Protein AF-I3I9S4-F1 (afdb_monomer)

Secondary structure (DSSP, 8-state):
---TTHHHHGGGEEEEEEETTS-EEEEEEPPHHHHHHHHHHHHHHTTSHHHHHHHHHHHHHHHHHHHHHHHHTT---TTTHHHHHHHHHHHHTTSHHHHHHHHHTTTSEEEEEEEEEE-TTSPEEEEEEEEEESSPPPHHHHHHHHHHHHHHHHHH-GGGS-HHHHTSPPTT-----

Sequence (177 aa):
MLHPGTDKILSNTYLYGATWDGVVLLQGRLTTGLVFNIARKEKDGRKDREKYLAKAKYRAVGGFELAMQIVKAQGDLKSSAPLIFSAWADYVAHTKKYYQLNEYRHTEGVHIVFVGWYGPDGAIHLETEMALHDRALTSDQVGHVCHCTMSTISCTNPAILPQAWISLPSPGGSTTL

pLDDT: mean 82.75, std 15.26, range [34.69, 96.62]

Radius of gyration: 17.14 Å; Cα contacts (8 Å, |Δi|>4): 248; chains: 1; bounding box: 35×34×70 Å

Foldseek 3Di:
DDDPPQLPQQQLEKEFEAELQLRTLDIDGDHSVLSVVLQVLLVVCVVVLVVQLVVLVVQLQVLSVVSVVCVVVVHDCVVVRVVNVSSVSSNCSSDPVVVVCVVCSHPFRKYKYWYWDQFPVRGIDTDIDIDTHRDDDDSVRSSVVSNVVLVVCCVVPVRRDDPVVVPPPPPDPDPDD

Mean predicted aligned error: 7.44 Å

Solvent-accessible surface area (backbone atoms only — not comparable to full-atom values): 9813 Å² total; per-residue (Å²): 136,81,70,92,58,66,66,67,38,52,50,51,28,34,43,35,37,25,35,53,88,22,53,72,76,44,76,48,67,44,46,55,69,54,49,52,48,23,57,50,49,27,65,74,29,64,91,49,34,67,67,50,28,54,58,22,43,56,44,27,47,53,33,49,52,51,49,53,52,34,54,74,68,73,46,81,56,76,85,52,44,65,61,32,51,50,26,41,42,52,24,40,29,52,41,74,62,41,60,52,50,69,70,44,35,87,79,51,19,38,36,39,38,34,34,32,46,50,21,76,87,68,47,76,46,74,48,79,46,79,48,80,38,86,60,86,77,50,62,67,57,47,24,49,52,20,44,56,51,52,54,52,36,54,77,76,51,52,83,58,46,33,66,71,65,75,66,48,80,66,97,75,75,77,80,85,125

Structure (mmCIF, N/CA/C/O backbone):
data_AF-I3I9S4-F1
#
_entry.id   AF-I3I9S4-F1
#
loop_
_atom_site.group_PDB
_atom_site.id
_atom_site.type_symbol
_atom_site.label_atom_id
_atom_site.label_alt_id
_atom_site.label_comp_id
_atom_site.label_asym_id
_atom_site.label_entity_id
_atom_site.label_seq_id
_atom_site.pdbx_PDB_ins_code
_atom_site.Cartn_x
_atom_site.Cartn_y
_atom_site.Cartn_z
_atom_site.occupancy
_atom_site.B_iso_or_equiv
_atom_site.auth_seq_id
_atom_site.auth_comp_id
_atom_site.auth_asym_id
_atom_site.auth_atom_id
_atom_site.pdbx_PDB_model_num
ATOM 1 N N . MET A 1 1 ? 9.774 -0.682 -28.568 1.00 34.69 1 MET A N 1
ATOM 2 C CA . MET A 1 1 ? 9.160 -1.965 -28.167 1.00 34.69 1 MET A CA 1
ATOM 3 C C . MET A 1 1 ? 9.852 -2.415 -26.890 1.00 34.69 1 MET A C 1
ATOM 5 O O . MET A 1 1 ? 11.074 -2.386 -26.866 1.00 34.69 1 MET A O 1
ATOM 9 N N . LEU A 1 2 ? 9.116 -2.689 -25.809 1.00 41.94 2 LEU A N 1
ATOM 10 C CA . LEU A 1 2 ? 9.696 -3.240 -24.575 1.00 41.94 2 LEU A CA 1
ATOM 11 C C . LEU A 1 2 ? 9.870 -4.757 -24.724 1.00 41.94 2 LEU A C 1
ATOM 13 O O . LEU A 1 2 ? 9.132 -5.384 -25.481 1.00 41.94 2 LEU A O 1
ATOM 17 N N . HIS A 1 3 ? 10.864 -5.323 -24.035 1.00 41.56 3 HIS A N 1
ATOM 18 C CA . HIS A 1 3 ? 11.189 -6.744 -24.125 1.00 41.56 3 HIS A CA 1
ATOM 19 C C . HIS A 1 3 ? 9.981 -7.621 -23.727 1.00 41.56 3 HIS A C 1
ATOM 21 O O . HIS A 1 3 ? 9.380 -7.358 -22.681 1.00 41.56 3 HIS A O 1
ATOM 27 N N . PRO A 1 4 ? 9.681 -8.706 -24.473 1.00 41.62 4 PRO A N 1
ATOM 28 C CA . PRO A 1 4 ? 8.570 -9.639 -24.212 1.00 41.62 4 PRO A CA 1
ATOM 29 C C . PRO A 1 4 ? 8.595 -10.363 -22.849 1.00 41.62 4 PRO A C 1
ATOM 31 O O . PRO A 1 4 ? 7.751 -11.213 -22.584 1.00 41.62 4 PRO A O 1
ATOM 34 N N . GLY A 1 5 ? 9.579 -10.079 -21.991 1.00 47.94 5 GLY A N 1
ATOM 35 C CA . GLY A 1 5 ? 9.719 -10.690 -20.672 1.00 47.94 5 GLY A CA 1
ATOM 36 C C . GLY A 1 5 ? 8.991 -9.938 -19.560 1.00 47.94 5 GLY A C 1
ATOM 37 O O . GLY A 1 5 ? 8.509 -10.572 -18.632 1.00 47.94 5 GLY A O 1
ATOM 38 N N . THR A 1 6 ? 8.876 -8.610 -19.641 1.00 49.16 6 THR A N 1
ATOM 39 C CA . THR A 1 6 ? 8.440 -7.750 -18.516 1.00 49.16 6 THR A CA 1
ATOM 40 C C . THR A 1 6 ? 7.053 -8.119 -17.962 1.00 49.16 6 THR A C 1
ATOM 42 O O . THR A 1 6 ? 6.843 -8.069 -16.751 1.00 49.16 6 THR A O 1
ATOM 45 N N . ASP A 1 7 ? 6.152 -8.590 -18.829 1.00 46.28 7 ASP A N 1
ATOM 46 C CA . ASP A 1 7 ? 4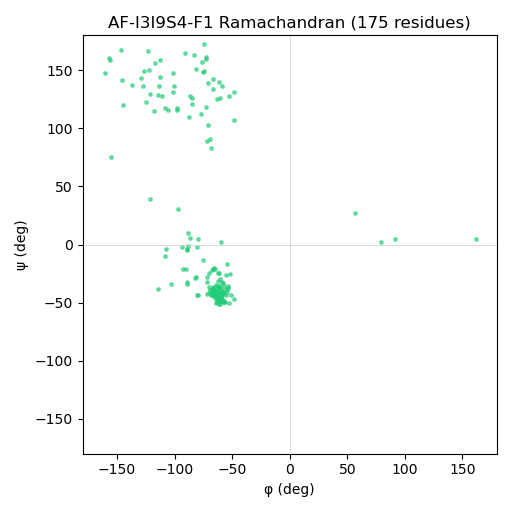.757 -8.927 -18.507 1.00 46.28 7 ASP A CA 1
ATOM 47 C C . ASP A 1 7 ? 4.595 -10.180 -17.628 1.00 46.28 7 ASP A C 1
ATOM 49 O O . ASP A 1 7 ? 3.596 -10.316 -16.920 1.00 46.28 7 ASP A O 1
ATOM 53 N N . LYS A 1 8 ? 5.570 -11.100 -17.641 1.00 47.19 8 LYS A N 1
ATOM 54 C CA . LYS A 1 8 ? 5.532 -12.322 -16.816 1.00 47.19 8 LYS A CA 1
ATOM 55 C C . LYS A 1 8 ? 6.175 -12.139 -15.443 1.00 47.19 8 LYS A C 1
ATOM 57 O O . LYS A 1 8 ? 5.873 -12.901 -14.528 1.00 47.19 8 LYS A O 1
ATOM 62 N N . ILE A 1 9 ? 7.044 -11.145 -15.285 1.00 52.12 9 ILE A N 1
ATOM 63 C CA . ILE A 1 9 ? 8.036 -11.143 -14.207 1.00 52.12 9 ILE A CA 1
ATOM 64 C C . ILE A 1 9 ? 7.503 -10.478 -12.919 1.00 52.12 9 ILE A C 1
ATOM 66 O O . ILE A 1 9 ? 7.754 -10.970 -11.830 1.00 52.12 9 ILE A O 1
ATOM 70 N N . LEU A 1 10 ? 6.660 -9.444 -13.010 1.00 60.41 10 LEU A N 1
ATOM 71 C CA . LEU A 1 10 ? 5.980 -8.866 -11.829 1.00 60.41 10 LEU A CA 1
ATOM 72 C C . LEU A 1 10 ? 4.642 -9.554 -11.513 1.00 60.41 10 LEU A C 1
ATOM 74 O O . LEU A 1 10 ? 3.863 -9.092 -10.681 1.00 60.41 10 LEU A O 1
ATOM 78 N N . SER A 1 11 ? 4.360 -10.678 -12.179 1.00 59.75 11 SER A N 1
ATOM 79 C CA . SER A 1 11 ? 3.139 -11.434 -11.934 1.00 59.75 11 SER A CA 1
ATOM 80 C C . SER A 1 11 ? 3.105 -12.011 -10.523 1.00 59.75 11 SER A C 1
ATOM 82 O O . SER A 1 11 ? 2.016 -12.296 -10.058 1.00 59.75 11 SER A O 1
ATOM 84 N N . ASN A 1 12 ? 4.229 -12.173 -9.815 1.00 76.88 12 ASN A N 1
ATOM 85 C CA . ASN A 1 12 ? 4.262 -12.662 -8.429 1.00 76.88 12 ASN A CA 1
ATOM 86 C C . ASN A 1 12 ? 4.347 -11.532 -7.388 1.00 76.88 12 ASN A C 1
ATOM 88 O O . ASN A 1 12 ? 4.945 -11.697 -6.327 1.00 76.88 12 ASN A O 1
ATOM 92 N N . THR A 1 13 ? 3.779 -10.367 -7.708 1.00 84.88 13 THR A N 1
ATOM 93 C CA . THR A 1 13 ? 3.701 -9.238 -6.782 1.00 84.88 13 THR A CA 1
ATOM 94 C C . THR A 1 13 ? 2.311 -9.130 -6.163 1.00 84.88 13 THR A C 1
ATOM 96 O O . THR A 1 13 ? 1.295 -9.134 -6.864 1.00 84.88 13 THR A O 1
ATOM 99 N N . TYR A 1 14 ? 2.272 -8.993 -4.845 1.00 90.31 14 TYR A N 1
ATOM 100 C CA . TYR A 1 14 ? 1.066 -8.844 -4.043 1.00 90.31 14 TYR A CA 1
ATOM 101 C C . TYR A 1 14 ? 1.015 -7.446 -3.432 1.00 90.31 14 TYR A C 1
ATOM 103 O O . TYR A 1 14 ? 2.043 -6.888 -3.051 1.00 90.31 14 TYR A O 1
ATOM 111 N N . LEU A 1 15 ? -0.190 -6.895 -3.333 1.00 92.62 15 LEU A N 1
ATOM 112 C CA . LEU A 1 15 ? -0.485 -5.660 -2.626 1.00 92.62 15 LEU A CA 1
ATOM 113 C C . LEU A 1 15 ? -1.362 -5.966 -1.416 1.00 92.62 15 LEU A C 1
ATOM 115 O O . LEU A 1 15 ? -2.353 -6.691 -1.532 1.00 92.62 15 LEU A O 1
ATOM 119 N N . TYR A 1 16 ? -1.027 -5.344 -0.295 1.00 95.12 16 TYR A N 1
ATOM 120 C CA . TYR A 1 16 ? -1.799 -5.383 0.938 1.00 95.12 16 TYR A CA 1
ATOM 121 C C . TYR A 1 16 ? -2.053 -3.954 1.393 1.00 95.12 16 TYR A C 1
ATOM 123 O O . TYR A 1 16 ? -1.134 -3.142 1.374 1.00 95.12 16 TYR A O 1
ATOM 131 N N . GLY A 1 17 ? -3.275 -3.658 1.816 1.00 95.94 17 GLY A N 1
ATOM 132 C CA . GLY A 1 17 ? -3.573 -2.506 2.655 1.00 95.94 17 GLY A CA 1
ATOM 133 C C . GLY A 1 17 ? -3.899 -3.004 4.044 1.00 95.94 17 GLY A C 1
ATOM 134 O O . GLY A 1 17 ? -4.871 -3.742 4.203 1.00 95.94 17 GLY A O 1
ATOM 135 N N . ALA A 1 18 ? -3.090 -2.622 5.021 1.00 96.62 18 ALA A N 1
ATOM 136 C CA . ALA A 1 18 ? -3.254 -3.015 6.405 1.00 96.62 18 ALA A CA 1
ATOM 137 C C . ALA A 1 18 ? -3.211 -1.792 7.316 1.00 96.62 18 ALA A C 1
ATOM 139 O O . ALA A 1 18 ? -2.478 -0.829 7.075 1.00 96.62 18 ALA A O 1
ATOM 140 N N . THR A 1 19 ? -4.021 -1.819 8.362 1.00 95.31 19 THR A N 1
ATOM 141 C CA . THR A 1 19 ? -3.921 -0.844 9.443 1.00 95.31 19 THR A CA 1
ATOM 142 C C . THR A 1 19 ? -2.679 -1.123 10.287 1.00 95.31 19 THR A C 1
ATOM 144 O O . THR A 1 19 ? -2.123 -2.221 10.271 1.00 95.31 19 THR A O 1
ATOM 147 N N . TRP A 1 20 ? -2.225 -0.118 11.031 1.00 92.94 20 TRP A N 1
ATOM 148 C CA . TRP A 1 20 ? -1.036 -0.218 11.884 1.00 92.94 20 TRP A CA 1
ATOM 149 C C . TRP A 1 20 ? -1.055 -1.369 12.906 1.00 92.94 20 TRP A C 1
ATOM 151 O O . TRP A 1 20 ? 0.006 -1.850 13.294 1.00 92.94 20 TRP A O 1
ATOM 161 N N . ASP A 1 21 ? -2.238 -1.813 13.331 1.00 90.38 21 ASP A N 1
ATOM 162 C CA . ASP A 1 21 ? -2.468 -2.934 14.250 1.00 90.38 21 ASP A CA 1
ATOM 163 C C . ASP A 1 21 ? -2.548 -4.299 13.537 1.00 90.38 21 ASP A C 1
ATOM 165 O O . ASP A 1 21 ? -2.803 -5.321 14.169 1.00 90.38 21 ASP A O 1
ATOM 169 N N . GLY A 1 22 ? -2.293 -4.340 12.225 1.00 90.50 22 GLY A N 1
ATOM 170 C CA . GLY A 1 22 ? -2.170 -5.572 11.445 1.00 90.50 22 GLY A CA 1
ATOM 171 C C . GLY A 1 22 ? -3.464 -6.069 10.802 1.00 90.50 22 GLY A C 1
ATOM 172 O O . GLY A 1 22 ? -3.453 -7.130 10.175 1.00 90.50 22 GLY A O 1
ATOM 173 N N . VAL A 1 23 ? -4.575 -5.328 10.897 1.00 93.06 23 VAL A N 1
ATOM 174 C CA . VAL A 1 23 ? -5.821 -5.714 10.219 1.00 93.06 23 VAL A CA 1
ATOM 175 C C . VAL A 1 23 ? -5.690 -5.475 8.717 1.00 93.06 23 VAL A C 1
ATOM 177 O O . VAL A 1 23 ? -5.535 -4.347 8.251 1.00 93.06 23 VAL A O 1
ATOM 180 N N . VAL A 1 24 ? -5.793 -6.551 7.936 1.00 94.00 24 VAL A N 1
ATOM 181 C CA . VAL A 1 24 ? -5.778 -6.486 6.471 1.00 94.00 24 VAL A CA 1
ATOM 182 C C . VAL A 1 24 ? -7.137 -5.996 5.969 1.00 94.00 24 VAL A C 1
ATOM 184 O O . VAL A 1 24 ? -8.137 -6.702 6.062 1.00 94.00 24 VAL A O 1
ATOM 187 N N . LEU A 1 25 ? -7.162 -4.791 5.402 1.00 92.69 25 LEU A N 1
ATOM 188 C CA . LEU A 1 25 ? -8.344 -4.188 4.779 1.00 92.69 25 LEU A CA 1
ATOM 189 C C . LEU A 1 25 ? -8.573 -4.749 3.374 1.00 92.69 25 LEU A C 1
ATOM 191 O O . LEU A 1 25 ? -9.696 -5.038 2.971 1.00 92.69 25 LEU A O 1
ATOM 195 N N . LEU A 1 26 ? -7.486 -4.868 2.609 1.00 92.69 26 LEU A N 1
ATOM 196 C CA . LEU A 1 26 ? -7.491 -5.293 1.215 1.00 92.69 26 LEU A CA 1
ATOM 197 C C . LEU A 1 26 ? -6.236 -6.096 0.903 1.00 92.69 26 LEU A C 1
ATOM 199 O O . LEU A 1 26 ? -5.134 -5.733 1.307 1.00 92.69 26 LEU A O 1
ATOM 203 N N . GLN A 1 27 ? -6.407 -7.137 0.099 1.00 92.69 27 GLN A N 1
ATOM 204 C CA . GLN A 1 27 ? -5.327 -7.954 -0.436 1.00 92.69 27 GLN A CA 1
ATOM 205 C C . GLN A 1 27 ? -5.601 -8.248 -1.906 1.00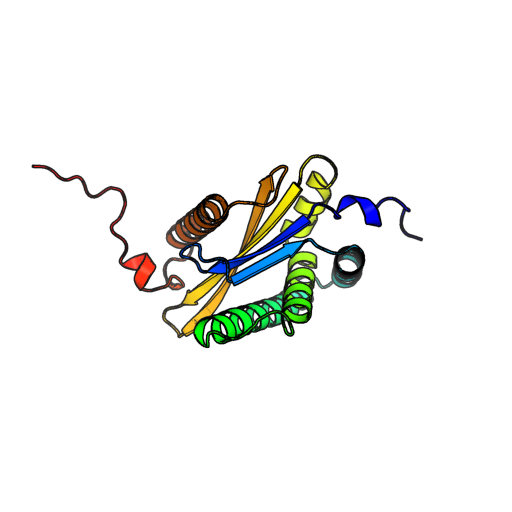 92.69 27 GLN A C 1
ATOM 207 O O . GLN A 1 27 ? -6.725 -8.574 -2.289 1.00 92.69 27 GLN A O 1
ATOM 212 N N . GLY A 1 28 ? -4.567 -8.160 -2.734 1.00 89.25 28 GLY A N 1
ATOM 213 C CA . GLY A 1 28 ? -4.674 -8.451 -4.154 1.00 89.25 28 GLY A CA 1
ATOM 214 C C . GLY A 1 28 ? -3.340 -8.840 -4.762 1.00 89.25 28 GLY A C 1
ATOM 215 O O . GLY A 1 28 ? -2.275 -8.517 -4.245 1.00 89.25 28 GLY A O 1
ATOM 216 N N . ARG A 1 29 ? -3.400 -9.536 -5.892 1.00 87.75 29 ARG A N 1
ATOM 217 C CA . ARG A 1 29 ? -2.236 -9.821 -6.729 1.00 87.75 29 ARG A CA 1
ATOM 218 C C . ARG A 1 29 ? -2.231 -8.846 -7.899 1.00 87.75 29 ARG A C 1
ATOM 220 O O . ARG A 1 29 ? -3.282 -8.600 -8.492 1.00 87.75 29 ARG A O 1
ATOM 227 N N . LEU A 1 30 ? -1.068 -8.293 -8.234 1.00 83.25 30 LEU A N 1
ATOM 228 C CA . LEU A 1 30 ? -0.956 -7.410 -9.388 1.00 83.25 30 LEU A CA 1
ATOM 229 C C . LEU A 1 30 ? -1.286 -8.178 -10.668 1.00 83.25 30 LEU A C 1
ATOM 231 O O . LEU A 1 30 ? -0.698 -9.213 -10.977 1.00 83.25 30 LEU A O 1
ATOM 235 N N . THR A 1 31 ? -2.240 -7.644 -11.425 1.00 80.88 31 THR A N 1
ATOM 236 C CA . THR A 1 31 ? -2.550 -8.144 -12.763 1.00 80.88 31 THR A CA 1
ATOM 237 C C . THR A 1 31 ? -1.483 -7.677 -13.748 1.00 80.88 31 THR A C 1
ATOM 239 O O . THR A 1 31 ? -0.851 -6.637 -13.548 1.00 80.88 31 THR A O 1
ATOM 242 N N . THR A 1 32 ? -1.326 -8.386 -14.867 1.00 74.19 32 THR A N 1
ATOM 243 C CA . THR A 1 32 ? -0.416 -7.979 -15.952 1.00 74.19 32 THR A CA 1
ATOM 244 C C . THR A 1 32 ? -0.685 -6.546 -16.429 1.00 74.19 32 THR A C 1
ATOM 246 O O . THR A 1 32 ? 0.247 -5.790 -16.690 1.00 74.19 32 THR A O 1
ATOM 249 N N . GLY A 1 33 ? -1.956 -6.127 -16.475 1.00 75.19 33 GLY A N 1
ATOM 250 C CA . GLY A 1 33 ? -2.326 -4.759 -16.848 1.00 75.19 33 GLY A CA 1
ATOM 251 C C . GLY A 1 33 ? -1.852 -3.702 -15.844 1.00 75.19 33 GLY A C 1
ATOM 252 O O . GLY A 1 33 ? -1.351 -2.652 -16.247 1.00 75.19 33 GLY A O 1
ATOM 253 N N . LEU A 1 34 ? -1.962 -3.976 -14.539 1.00 78.06 34 LEU A N 1
ATOM 254 C CA . LEU A 1 34 ? -1.448 -3.070 -13.505 1.00 78.06 34 LEU A CA 1
ATOM 255 C C . LEU A 1 34 ? 0.079 -3.006 -13.532 1.00 78.06 34 LEU A C 1
ATOM 257 O O . LEU A 1 34 ? 0.633 -1.913 -13.498 1.00 78.06 34 LEU A O 1
ATOM 261 N N . VAL A 1 35 ? 0.750 -4.147 -13.692 1.00 77.94 35 VAL A N 1
ATOM 262 C CA . VAL A 1 35 ? 2.207 -4.223 -13.875 1.00 77.94 35 VAL A CA 1
ATOM 263 C C . VAL A 1 35 ? 2.679 -3.323 -15.020 1.00 77.94 35 VAL A C 1
ATOM 265 O O . VAL A 1 35 ? 3.582 -2.504 -14.840 1.00 77.94 35 VAL A O 1
ATOM 268 N N . PHE A 1 36 ? 2.041 -3.433 -16.188 1.00 75.62 36 PHE A N 1
ATOM 269 C CA . PHE A 1 36 ? 2.377 -2.614 -17.350 1.00 75.62 36 PHE A CA 1
ATOM 270 C C . PHE A 1 36 ? 2.182 -1.119 -17.071 1.00 75.62 36 PHE A C 1
ATOM 272 O O . PHE A 1 36 ? 3.015 -0.288 -17.443 1.00 75.62 36 PHE A O 1
ATOM 279 N N . ASN A 1 37 ? 1.094 -0.768 -16.3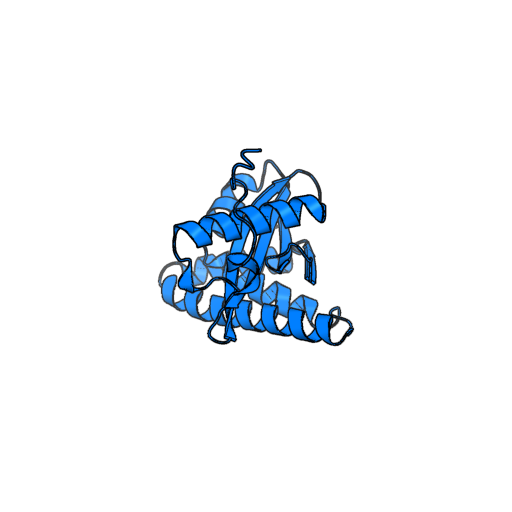82 1.00 81.38 37 ASN A N 1
ATOM 280 C CA . ASN A 1 37 ? 0.828 0.613 -16.002 1.00 81.38 37 ASN A CA 1
ATOM 281 C C . ASN A 1 37 ? 1.898 1.167 -15.059 1.00 81.38 37 ASN A C 1
ATOM 283 O O . ASN A 1 37 ? 2.377 2.267 -15.323 1.00 81.38 37 ASN A O 1
ATOM 287 N N . ILE A 1 38 ? 2.328 0.412 -14.043 1.00 82.00 38 ILE A N 1
ATOM 288 C CA . ILE A 1 38 ? 3.411 0.821 -13.134 1.00 82.00 38 ILE A CA 1
ATOM 289 C C . ILE A 1 38 ? 4.689 1.111 -13.931 1.00 82.00 38 ILE A C 1
ATOM 291 O O . ILE A 1 38 ? 5.268 2.187 -13.795 1.00 82.00 38 ILE A O 1
ATOM 295 N N . ALA A 1 39 ? 5.096 0.197 -14.817 1.00 80.19 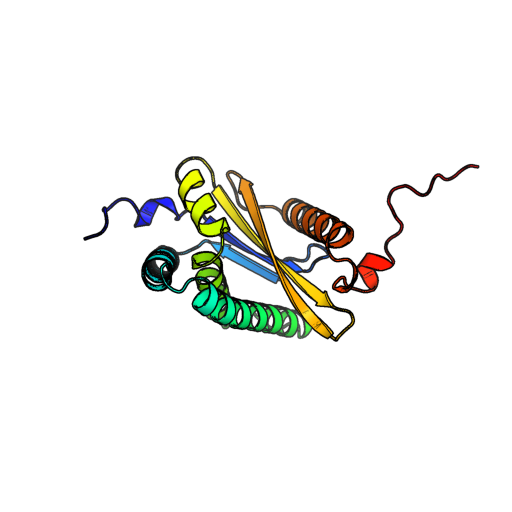39 ALA A N 1
ATOM 296 C CA . ALA A 1 39 ? 6.311 0.365 -15.614 1.00 80.19 39 ALA A CA 1
ATOM 297 C C . ALA A 1 39 ? 6.248 1.582 -16.548 1.00 80.19 39 ALA A C 1
ATOM 299 O O . ALA A 1 39 ? 7.220 2.330 -16.681 1.00 80.19 39 ALA A O 1
ATOM 300 N N . ARG A 1 40 ? 5.089 1.816 -17.175 1.00 84.19 40 ARG A N 1
ATOM 301 C CA . ARG A 1 40 ? 4.858 3.008 -17.998 1.00 84.19 40 ARG A CA 1
ATOM 302 C C . ARG A 1 40 ? 4.925 4.287 -17.160 1.00 84.19 40 ARG A C 1
ATOM 304 O O . ARG A 1 40 ? 5.613 5.224 -17.548 1.00 84.19 40 ARG A O 1
ATOM 311 N N . LYS A 1 41 ? 4.250 4.316 -16.007 1.00 84.25 41 LYS A N 1
ATOM 312 C CA . LYS A 1 41 ? 4.215 5.476 -15.105 1.00 84.25 41 LYS A CA 1
ATOM 313 C C . LYS A 1 41 ? 5.593 5.824 -14.563 1.00 84.25 41 LYS A C 1
ATOM 315 O O . LYS A 1 41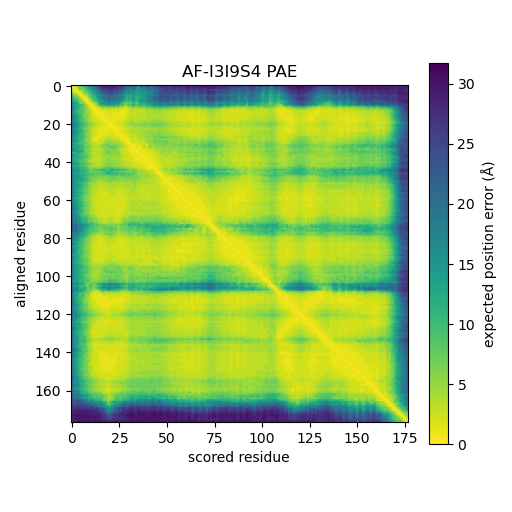 ? 5.945 7.000 -14.564 1.00 84.25 41 LYS A O 1
ATOM 320 N N . GLU A 1 42 ? 6.388 4.835 -14.156 1.00 85.12 42 GLU A N 1
ATOM 321 C CA . GLU A 1 42 ? 7.764 5.086 -13.720 1.00 85.12 42 GLU A CA 1
ATOM 322 C C . GLU A 1 42 ? 8.581 5.737 -14.836 1.00 85.12 42 GLU A C 1
ATOM 324 O O . GLU A 1 42 ? 9.225 6.762 -14.607 1.00 85.12 42 GLU A O 1
ATOM 329 N N . LYS A 1 43 ? 8.503 5.191 -16.056 1.00 84.75 43 LYS A N 1
ATOM 330 C CA . LYS A 1 43 ? 9.222 5.723 -17.216 1.00 84.75 43 LYS A CA 1
ATOM 331 C C . LYS A 1 43 ? 8.833 7.173 -17.513 1.00 84.75 43 LYS A C 1
ATOM 333 O O . LYS A 1 43 ? 9.719 8.005 -17.708 1.00 84.75 43 LYS A O 1
ATOM 338 N N . ASP A 1 44 ? 7.535 7.467 -17.534 1.00 82.56 44 ASP A N 1
ATOM 339 C CA . ASP A 1 44 ? 7.008 8.805 -17.824 1.00 82.56 44 ASP A CA 1
ATOM 340 C C . ASP A 1 44 ? 7.379 9.809 -16.719 1.00 82.56 44 ASP A C 1
ATOM 342 O O . ASP A 1 44 ? 7.675 10.971 -16.993 1.00 82.56 44 ASP A O 1
ATOM 346 N N . GLY A 1 45 ? 7.396 9.356 -15.462 1.00 78.38 45 GLY A N 1
ATOM 347 C CA . GLY A 1 45 ? 7.655 10.190 -14.291 1.00 78.38 45 GLY A CA 1
ATOM 348 C C . GLY A 1 45 ? 9.123 10.320 -13.893 1.00 78.38 45 GLY A C 1
ATOM 349 O O . GLY A 1 45 ? 9.418 11.078 -12.975 1.00 78.38 45 GLY A O 1
ATOM 350 N N . ARG A 1 46 ? 10.057 9.615 -14.547 1.00 80.62 46 ARG A N 1
ATOM 351 C CA . ARG A 1 46 ? 11.459 9.515 -14.100 1.00 80.62 46 ARG A CA 1
ATOM 352 C C . ARG A 1 46 ? 12.163 10.868 -13.943 1.00 80.62 46 ARG A C 1
ATOM 354 O O . ARG A 1 46 ? 12.977 11.017 -13.037 1.00 80.62 46 ARG A O 1
ATOM 361 N N . LYS A 1 47 ? 11.858 11.839 -14.810 1.00 83.69 47 LYS A N 1
ATOM 362 C CA . LYS A 1 47 ? 12.472 13.181 -14.792 1.00 83.69 47 LYS A CA 1
ATOM 363 C C . LYS A 1 47 ? 11.841 14.133 -13.768 1.00 83.69 47 LYS A C 1
ATOM 365 O O . LYS A 1 47 ? 12.546 14.981 -13.245 1.00 83.69 47 LYS A O 1
ATOM 370 N N . ASP A 1 48 ? 10.562 13.941 -13.441 1.00 85.81 48 ASP A N 1
ATOM 371 C CA . ASP A 1 48 ? 9.781 14.794 -12.525 1.00 85.81 48 ASP A CA 1
ATOM 372 C C . ASP A 1 48 ? 9.240 13.985 -11.337 1.00 85.81 48 ASP A C 1
ATOM 374 O O . ASP A 1 48 ? 8.086 14.118 -10.912 1.00 85.81 48 ASP A O 1
ATOM 378 N N . ARG A 1 49 ? 10.069 13.073 -10.831 1.00 82.31 49 ARG A N 1
ATOM 379 C CA . ARG A 1 49 ? 9.638 12.006 -9.928 1.00 82.31 49 ARG A CA 1
ATOM 380 C C . ARG A 1 49 ? 8.952 12.527 -8.672 1.00 82.31 49 ARG A C 1
ATOM 382 O O . ARG A 1 49 ? 7.927 11.978 -8.287 1.00 82.31 49 ARG A O 1
ATOM 389 N N . GLU A 1 50 ? 9.480 13.581 -8.058 1.00 84.38 50 GLU A N 1
ATOM 390 C CA . GLU A 1 50 ? 8.929 14.160 -6.825 1.00 84.38 50 GLU A CA 1
ATOM 391 C C . GLU A 1 50 ? 7.514 14.714 -7.026 1.00 84.38 50 GLU A C 1
ATOM 393 O O . GLU A 1 50 ? 6.614 14.446 -6.228 1.00 84.38 50 GLU A O 1
ATOM 398 N N . LYS A 1 51 ? 7.278 15.404 -8.148 1.00 86.88 51 LYS A N 1
ATOM 399 C CA . LYS A 1 51 ? 5.962 15.946 -8.508 1.00 86.88 51 LYS A CA 1
ATOM 400 C C . LYS A 1 51 ? 4.930 14.834 -8.700 1.00 86.88 51 LYS A C 1
ATOM 402 O O . LYS A 1 51 ? 3.806 14.932 -8.202 1.00 86.88 51 LYS A O 1
ATOM 407 N N . TYR A 1 52 ? 5.296 13.776 -9.424 1.00 87.38 52 TYR A N 1
ATOM 408 C CA . TYR A 1 52 ? 4.403 12.636 -9.643 1.00 87.38 52 TYR A CA 1
ATOM 409 C C . TYR A 1 52 ? 4.193 11.813 -8.372 1.00 87.38 52 TYR A C 1
ATOM 411 O O . TYR A 1 52 ? 3.065 11.395 -8.109 1.00 87.38 52 TYR A O 1
ATOM 419 N N . LEU A 1 53 ? 5.235 11.659 -7.550 1.00 88.69 53 LEU A N 1
ATOM 420 C CA . LEU A 1 53 ? 5.166 10.973 -6.266 1.00 88.69 53 LEU A CA 1
ATOM 421 C C . LEU A 1 53 ? 4.165 11.647 -5.326 1.00 88.69 53 LEU A C 1
ATOM 423 O O . LEU A 1 53 ? 3.311 10.957 -4.782 1.00 88.69 53 LEU A O 1
ATOM 427 N N . ALA A 1 54 ? 4.208 12.975 -5.177 1.00 89.69 54 ALA A N 1
ATOM 428 C CA . ALA A 1 54 ? 3.276 13.700 -4.311 1.00 89.69 54 ALA A CA 1
ATOM 429 C C . ALA A 1 54 ? 1.812 13.500 -4.743 1.00 89.69 54 ALA A C 1
ATOM 431 O O . ALA A 1 54 ? 0.946 13.169 -3.930 1.00 89.69 54 ALA A O 1
ATOM 432 N N . LYS A 1 55 ? 1.538 13.619 -6.050 1.00 92.00 55 LYS A N 1
ATOM 433 C CA . LYS A 1 55 ? 0.195 13.402 -6.609 1.00 92.00 55 LYS A CA 1
ATOM 434 C C . LYS A 1 55 ? -0.279 11.957 -6.438 1.00 92.00 55 LYS A C 1
ATOM 436 O O . LYS A 1 55 ? -1.452 11.728 -6.142 1.00 92.00 55 LYS A O 1
ATOM 441 N N . ALA A 1 56 ? 0.607 10.988 -6.651 1.00 92.00 56 ALA A N 1
ATOM 442 C CA . ALA A 1 56 ? 0.285 9.578 -6.490 1.00 92.00 56 ALA A CA 1
ATOM 443 C C . ALA A 1 56 ? 0.070 9.216 -5.011 1.00 92.00 56 ALA A C 1
ATOM 445 O O . ALA A 1 56 ? -0.887 8.511 -4.701 1.00 92.00 56 ALA A O 1
ATOM 446 N N . LYS A 1 57 ? 0.871 9.783 -4.094 1.00 93.62 57 LYS A N 1
ATOM 447 C CA . LYS A 1 57 ? 0.713 9.616 -2.641 1.00 93.62 57 LYS A CA 1
ATOM 448 C C . LYS A 1 57 ? -0.657 10.091 -2.177 1.00 93.62 57 LYS A C 1
ATOM 450 O O . LYS A 1 57 ? -1.348 9.346 -1.496 1.00 93.62 57 LYS A O 1
ATOM 455 N N . TYR A 1 58 ? -1.085 11.280 -2.606 1.00 93.69 58 TYR A N 1
ATOM 456 C CA . TYR A 1 58 ? -2.408 11.814 -2.263 1.00 93.69 58 TYR A CA 1
ATOM 457 C C . TYR A 1 58 ? -3.546 10.855 -2.654 1.00 93.69 58 TYR A C 1
ATOM 459 O O . TYR A 1 58 ? -4.450 10.590 -1.866 1.00 93.69 58 TYR A O 1
ATOM 467 N N . ARG A 1 59 ? -3.476 10.268 -3.855 1.00 94.56 59 ARG A N 1
ATOM 468 C CA . ARG A 1 59 ? -4.469 9.284 -4.317 1.00 94.56 59 ARG A CA 1
ATOM 469 C C . ARG A 1 59 ? -4.401 7.972 -3.542 1.00 94.56 59 ARG A C 1
ATOM 471 O O . ARG A 1 59 ? -5.445 7.399 -3.253 1.00 94.56 59 ARG A O 1
ATOM 478 N N . ALA A 1 60 ? -3.200 7.495 -3.221 1.00 95.31 60 ALA A N 1
ATOM 479 C CA . ALA A 1 60 ? -3.022 6.281 -2.433 1.00 95.31 60 ALA A CA 1
ATOM 480 C C . ALA A 1 60 ? -3.583 6.435 -1.012 1.00 95.31 60 ALA A C 1
ATOM 482 O O . ALA A 1 60 ? -4.258 5.523 -0.537 1.00 95.31 60 ALA A O 1
ATOM 483 N N . VAL A 1 61 ? -3.376 7.601 -0.389 1.00 95.94 61 VAL A N 1
ATOM 484 C CA . VAL A 1 61 ? -3.974 7.971 0.903 1.00 95.94 61 VAL A CA 1
ATOM 485 C C . VAL A 1 61 ? -5.498 7.978 0.811 1.00 95.94 61 VAL A C 1
ATOM 487 O O . VAL A 1 61 ? -6.140 7.282 1.588 1.00 95.94 61 VAL A O 1
ATOM 490 N N . GLY A 1 62 ? -6.087 8.656 -0.181 1.00 94.88 62 GLY A N 1
ATOM 491 C CA . GLY A 1 62 ? -7.546 8.666 -0.354 1.00 94.88 62 GLY A CA 1
ATOM 492 C C . GLY A 1 62 ? -8.143 7.280 -0.639 1.00 94.88 62 GLY A C 1
ATOM 493 O O . GLY A 1 62 ? -9.223 6.952 -0.156 1.00 94.88 62 GLY A O 1
ATOM 494 N N . GLY A 1 63 ? -7.430 6.426 -1.381 1.00 93.94 63 GLY A N 1
ATOM 495 C CA . GLY A 1 63 ? -7.834 5.032 -1.590 1.00 93.94 63 GLY A CA 1
ATOM 496 C C . GLY A 1 63 ? -7.789 4.202 -0.303 1.00 93.94 63 GLY A C 1
ATOM 497 O O . GLY A 1 63 ? -8.676 3.384 -0.070 1.00 93.94 63 GLY A O 1
ATOM 498 N N . PHE A 1 64 ? -6.786 4.434 0.546 1.00 95.00 64 PHE A N 1
ATOM 499 C CA . PHE A 1 64 ? -6.685 3.787 1.853 1.00 95.00 64 PHE A CA 1
ATOM 500 C C . PHE A 1 64 ? -7.784 4.265 2.808 1.00 95.00 64 PHE A C 1
ATOM 502 O O . PHE A 1 64 ? -8.435 3.450 3.457 1.00 95.00 64 PHE A O 1
ATOM 509 N N . GLU A 1 65 ? -8.050 5.570 2.835 1.00 94.50 65 GLU A N 1
ATOM 510 C CA . GLU A 1 65 ? -9.147 6.162 3.600 1.00 94.50 65 GLU A CA 1
ATOM 511 C C . GLU A 1 65 ? -10.497 5.550 3.233 1.00 94.50 65 GLU A C 1
ATOM 513 O O . GLU A 1 65 ? -11.244 5.102 4.104 1.00 94.50 65 GLU A O 1
ATOM 518 N N . LEU A 1 66 ? -10.782 5.469 1.931 1.00 92.94 66 LEU A N 1
ATOM 519 C CA . LEU A 1 66 ? -11.990 4.832 1.425 1.00 92.94 66 LEU A CA 1
ATOM 520 C C . LEU A 1 66 ? -12.079 3.372 1.887 1.00 92.94 66 LEU A C 1
ATOM 522 O O . LEU A 1 66 ? -13.150 2.926 2.300 1.00 92.94 66 LEU A O 1
ATOM 526 N N . ALA A 1 67 ? -10.959 2.639 1.864 1.00 92.88 67 ALA A N 1
ATOM 527 C CA . ALA A 1 67 ? -10.918 1.257 2.326 1.00 92.88 67 ALA A CA 1
ATOM 528 C C . ALA A 1 67 ? -11.310 1.136 3.806 1.00 92.88 67 ALA A C 1
ATOM 530 O O . ALA A 1 67 ? -12.177 0.335 4.156 1.00 92.88 67 ALA A O 1
ATOM 531 N N . MET A 1 68 ? -10.720 1.974 4.662 1.00 91.06 68 MET A N 1
ATOM 532 C CA . MET A 1 68 ? -11.036 2.019 6.090 1.00 91.06 68 MET A CA 1
ATOM 533 C C . MET A 1 68 ? -12.508 2.347 6.351 1.00 91.06 68 MET A C 1
ATOM 535 O O . MET A 1 68 ? -13.144 1.706 7.188 1.00 91.06 68 MET A O 1
ATOM 539 N N . GLN A 1 69 ? -13.060 3.334 5.640 1.00 90.00 69 GLN A N 1
ATOM 540 C CA . GLN A 1 69 ? -14.447 3.766 5.819 1.00 90.00 69 GLN A CA 1
ATOM 541 C C . GLN A 1 69 ? -15.443 2.667 5.431 1.00 90.00 69 GLN A C 1
ATOM 543 O O . GLN A 1 69 ? -16.379 2.405 6.188 1.00 90.00 69 GLN A O 1
ATOM 548 N N . ILE A 1 70 ? -15.226 1.989 4.299 1.00 88.19 70 ILE A N 1
ATOM 549 C CA . ILE A 1 70 ? -16.098 0.894 3.846 1.00 88.19 70 ILE A CA 1
ATOM 550 C C . ILE A 1 70 ? -16.046 -0.281 4.831 1.00 88.19 70 ILE A C 1
ATOM 552 O O . ILE A 1 70 ? -17.099 -0.774 5.230 1.00 88.19 70 ILE A O 1
ATOM 556 N N . VAL A 1 71 ? -14.851 -0.692 5.277 1.00 86.25 71 VAL A N 1
ATOM 557 C CA . VAL A 1 71 ? -14.699 -1.785 6.259 1.00 86.25 71 VAL A CA 1
ATOM 558 C C . VAL A 1 71 ? -15.382 -1.435 7.578 1.00 86.25 71 VAL A C 1
ATOM 560 O O . VAL A 1 71 ? -16.130 -2.247 8.118 1.00 86.25 71 VAL A O 1
ATOM 563 N N . LYS A 1 72 ? -15.197 -0.205 8.076 1.00 84.62 72 LYS A N 1
ATOM 564 C CA . LYS A 1 72 ? -15.857 0.276 9.300 1.00 84.62 72 LYS A CA 1
ATOM 565 C C . LYS A 1 72 ? -17.384 0.271 9.176 1.00 84.62 72 LYS A C 1
ATOM 567 O O . LYS A 1 72 ? -18.071 -0.023 10.149 1.00 84.62 72 LYS A O 1
ATOM 572 N N . ALA A 1 73 ? -17.907 0.574 7.991 1.00 86.06 73 ALA A N 1
ATOM 573 C CA . ALA A 1 73 ? -19.335 0.526 7.690 1.00 86.06 73 ALA A CA 1
ATOM 574 C C . ALA A 1 73 ? -19.861 -0.895 7.400 1.00 86.06 73 ALA A C 1
ATOM 576 O O . ALA A 1 73 ? -21.027 -1.036 7.043 1.00 86.06 73 ALA A O 1
ATOM 577 N N . GLN A 1 74 ? -19.025 -1.935 7.533 1.00 82.00 74 GLN A N 1
ATOM 578 C CA . GLN A 1 74 ? -19.345 -3.324 7.172 1.00 82.00 74 GLN A CA 1
ATOM 579 C C . GLN A 1 74 ? -19.784 -3.484 5.702 1.00 82.00 74 GLN A C 1
ATOM 581 O O . GLN A 1 74 ? -20.540 -4.391 5.356 1.00 82.00 74 GLN A O 1
ATOM 586 N N . GLY A 1 75 ? -19.324 -2.583 4.831 1.00 81.44 75 GLY A N 1
ATOM 587 C CA . GLY A 1 75 ? -19.620 -2.600 3.404 1.00 81.44 75 GLY A CA 1
ATOM 588 C C . GLY A 1 75 ? -18.709 -3.544 2.616 1.00 81.44 75 GLY A C 1
ATOM 589 O O . GLY A 1 75 ? -17.634 -3.934 3.072 1.00 81.44 75 GLY A O 1
ATOM 590 N N . ASP A 1 76 ? -19.126 -3.883 1.393 1.00 80.38 76 ASP A N 1
ATOM 591 C CA . ASP A 1 76 ? -18.312 -4.681 0.473 1.00 80.38 76 ASP A CA 1
ATOM 592 C C . ASP A 1 76 ? -17.340 -3.788 -0.316 1.00 80.38 76 ASP A C 1
ATOM 594 O O . ASP A 1 76 ? -17.740 -2.900 -1.071 1.00 80.38 76 ASP A O 1
ATOM 598 N N . LEU A 1 77 ? -16.046 -4.062 -0.171 1.00 84.44 77 LEU A N 1
ATOM 599 C CA . LEU A 1 77 ? -14.971 -3.371 -0.876 1.00 84.44 77 LEU A CA 1
ATOM 600 C C . LEU A 1 77 ? -14.828 -3.766 -2.349 1.00 84.44 77 LEU A C 1
ATOM 602 O O . LEU A 1 77 ? -14.108 -3.087 -3.085 1.00 84.44 77 LEU A O 1
ATOM 606 N N . LYS A 1 78 ? -15.462 -4.855 -2.802 1.00 83.44 78 LYS A N 1
ATOM 607 C CA . LYS A 1 78 ? -15.205 -5.446 -4.128 1.00 83.44 78 LYS A CA 1
ATOM 608 C C . LYS A 1 78 ? -15.351 -4.465 -5.288 1.00 83.44 78 LYS A C 1
ATOM 610 O O . LYS A 1 78 ? -14.561 -4.531 -6.227 1.00 83.44 78 LYS A O 1
ATOM 615 N N . SER A 1 79 ? -16.325 -3.558 -5.237 1.00 84.56 79 SER A N 1
ATOM 616 C CA . SER A 1 79 ? -16.566 -2.586 -6.313 1.00 84.56 79 SER A CA 1
ATOM 617 C C . SER A 1 79 ? -15.495 -1.489 -6.375 1.00 84.56 79 SER A C 1
ATOM 619 O O . SER A 1 79 ? -15.157 -1.024 -7.463 1.00 84.56 79 SER A O 1
ATOM 621 N N . SER A 1 80 ? -14.921 -1.099 -5.233 1.00 88.44 80 SER A N 1
ATOM 622 C CA . SER A 1 80 ? -13.893 -0.052 -5.135 1.00 88.44 80 SER A CA 1
ATOM 623 C C . SER A 1 80 ? -12.462 -0.591 -5.193 1.00 88.44 80 SER A C 1
ATOM 625 O O . SER A 1 80 ? -11.546 0.153 -5.548 1.00 88.44 80 SER A O 1
ATOM 627 N N . ALA A 1 81 ? -12.254 -1.878 -4.896 1.00 89.06 81 ALA A N 1
ATOM 628 C CA . ALA A 1 81 ? -10.935 -2.503 -4.839 1.00 89.06 81 ALA A CA 1
ATOM 629 C C . ALA A 1 81 ? -10.071 -2.264 -6.098 1.00 89.06 81 ALA A C 1
ATOM 631 O O . ALA A 1 81 ? -8.903 -1.90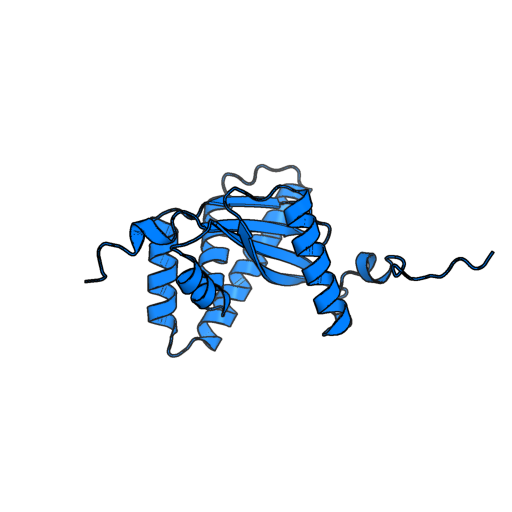8 -5.935 1.00 89.06 81 ALA A O 1
ATOM 632 N N . PRO A 1 82 ? -10.587 -2.352 -7.345 1.00 89.50 82 PRO A N 1
ATOM 633 C CA . PRO A 1 82 ? -9.775 -2.074 -8.534 1.00 89.50 82 PRO A CA 1
ATOM 634 C C . PRO A 1 82 ? -9.228 -0.640 -8.587 1.00 89.50 82 PRO A C 1
ATOM 636 O O . PRO A 1 82 ? -8.081 -0.429 -8.985 1.00 89.50 82 PRO A O 1
ATOM 639 N N . LEU A 1 83 ? -10.025 0.347 -8.162 1.00 90.38 83 LEU A N 1
ATOM 640 C CA . LEU A 1 83 ? -9.616 1.755 -8.128 1.00 90.38 83 LEU A CA 1
ATOM 641 C C . LEU A 1 83 ? -8.558 1.993 -7.048 1.00 90.38 83 LEU A C 1
ATOM 643 O O . LEU A 1 83 ? -7.563 2.672 -7.303 1.00 90.38 83 LEU A O 1
ATOM 647 N N . ILE A 1 84 ? -8.746 1.386 -5.873 1.00 93.50 84 ILE A N 1
ATOM 648 C CA . ILE A 1 84 ? -7.806 1.474 -4.752 1.00 93.50 84 ILE A CA 1
ATOM 649 C C . ILE A 1 84 ? -6.462 0.844 -5.142 1.00 93.50 84 ILE A C 1
ATOM 651 O O . ILE A 1 84 ? -5.423 1.497 -5.038 1.00 93.50 84 ILE A O 1
ATOM 655 N N . PHE A 1 85 ? -6.472 -0.370 -5.704 1.00 92.06 85 PHE A N 1
ATOM 656 C CA . PHE A 1 85 ? -5.249 -1.020 -6.179 1.00 92.06 85 PHE A CA 1
ATOM 657 C C . PHE A 1 85 ? -4.555 -0.232 -7.288 1.00 92.06 85 PHE A C 1
ATOM 659 O O . PHE A 1 85 ? -3.328 -0.171 -7.303 1.00 92.06 85 PHE A O 1
ATOM 666 N N . SER A 1 86 ? -5.302 0.408 -8.193 1.00 90.38 86 SER A N 1
ATOM 667 C CA . SER A 1 86 ? -4.700 1.268 -9.214 1.00 90.38 86 SER A CA 1
ATOM 668 C C . SER A 1 86 ? -4.004 2.486 -8.604 1.00 90.38 86 SER A C 1
ATOM 670 O O . SER A 1 86 ? -2.922 2.847 -9.059 1.00 90.38 86 SER A O 1
ATOM 672 N N . ALA A 1 87 ? -4.591 3.117 -7.582 1.00 93.12 87 ALA A N 1
ATOM 673 C CA . ALA A 1 87 ? -3.975 4.255 -6.900 1.00 93.12 87 ALA A CA 1
ATOM 674 C C . ALA A 1 87 ? -2.693 3.851 -6.152 1.00 93.12 87 ALA A C 1
ATOM 676 O O . ALA A 1 87 ? -1.689 4.562 -6.197 1.00 93.12 87 ALA A O 1
ATOM 677 N N . TRP A 1 88 ? -2.707 2.686 -5.506 1.00 93.25 88 TRP A N 1
ATOM 678 C CA . TRP A 1 88 ? -1.547 2.112 -4.824 1.00 93.25 88 TRP A CA 1
ATOM 679 C C . TRP A 1 88 ? -0.433 1.716 -5.794 1.00 93.25 88 TRP A C 1
ATOM 681 O O . TRP A 1 88 ? 0.729 2.058 -5.575 1.00 93.25 88 TRP A O 1
ATOM 691 N N . ALA A 1 89 ? -0.781 1.068 -6.904 1.00 89.94 89 ALA A N 1
ATOM 692 C CA . ALA A 1 89 ? 0.149 0.743 -7.979 1.00 89.94 89 ALA A CA 1
ATOM 693 C C . ALA A 1 89 ? 0.824 2.007 -8.548 1.00 89.94 89 ALA A C 1
ATOM 695 O O . ALA A 1 89 ? 2.052 2.056 -8.651 1.00 89.94 89 ALA A O 1
ATOM 696 N N . ASP A 1 90 ? 0.041 3.050 -8.846 1.00 90.19 90 ASP A N 1
ATOM 697 C CA . ASP A 1 90 ? 0.556 4.342 -9.315 1.00 90.19 90 ASP A CA 1
ATOM 698 C C . ASP A 1 90 ? 1.525 4.971 -8.299 1.00 90.19 90 ASP A C 1
ATOM 700 O O . ASP A 1 90 ? 2.552 5.523 -8.691 1.00 90.19 90 ASP A O 1
ATOM 704 N N . TYR A 1 91 ? 1.239 4.880 -6.995 1.00 92.06 91 TYR A N 1
ATOM 705 C CA . TYR A 1 91 ? 2.157 5.367 -5.962 1.00 92.06 91 TYR A CA 1
ATOM 706 C C . TYR A 1 91 ? 3.474 4.597 -5.963 1.00 92.06 91 TYR A C 1
ATOM 708 O O . TYR A 1 91 ? 4.538 5.214 -6.054 1.00 92.06 91 TYR A O 1
ATOM 716 N N . VAL A 1 92 ? 3.411 3.262 -5.944 1.00 89.62 92 VAL A N 1
ATOM 717 C CA . VAL A 1 92 ? 4.590 2.383 -5.959 1.00 89.62 92 VAL A CA 1
ATOM 718 C C . VAL A 1 92 ? 5.504 2.693 -7.137 1.00 89.62 92 VAL A C 1
ATOM 720 O O . VAL A 1 92 ? 6.712 2.769 -6.932 1.00 89.62 92 VAL A O 1
ATOM 723 N N . ALA A 1 93 ? 4.951 2.960 -8.326 1.00 87.50 93 ALA A N 1
ATOM 724 C CA . ALA A 1 93 ? 5.714 3.300 -9.534 1.00 87.50 93 ALA A CA 1
ATOM 725 C C . ALA A 1 93 ? 6.716 4.452 -9.334 1.00 87.50 93 ALA A C 1
ATOM 727 O O . ALA A 1 93 ? 7.715 4.546 -10.046 1.00 87.50 93 ALA A O 1
ATOM 728 N N . HIS A 1 94 ? 6.463 5.333 -8.365 1.00 86.94 94 HIS A N 1
ATOM 729 C CA . HIS A 1 94 ? 7.299 6.491 -8.081 1.00 86.94 94 HIS A CA 1
ATOM 730 C C . HIS A 1 94 ? 8.118 6.353 -6.784 1.00 86.94 94 HIS A C 1
ATOM 732 O O . HIS A 1 94 ? 8.961 7.211 -6.505 1.00 86.94 94 HIS A O 1
ATOM 738 N N . THR A 1 95 ? 7.968 5.276 -6.003 1.00 85.31 95 THR A N 1
ATOM 739 C CA . THR A 1 95 ? 8.756 5.041 -4.776 1.00 85.31 95 THR A CA 1
ATOM 740 C C . THR A 1 95 ? 10.034 4.245 -5.045 1.00 85.31 95 THR A C 1
ATOM 742 O O . THR A 1 95 ? 10.236 3.661 -6.112 1.00 85.31 95 THR A O 1
ATOM 745 N N . LYS A 1 96 ? 10.973 4.248 -4.087 1.00 80.75 96 LYS A N 1
ATOM 746 C CA . LYS A 1 96 ? 12.185 3.409 -4.170 1.00 80.75 96 LYS A CA 1
ATOM 747 C C . LYS A 1 96 ? 11.838 1.913 -4.209 1.00 80.75 96 LYS A C 1
ATOM 749 O O . LYS A 1 96 ? 12.596 1.144 -4.790 1.00 80.75 96 LYS A O 1
ATOM 754 N N . LYS A 1 97 ? 10.667 1.524 -3.686 1.00 80.50 97 LYS A N 1
ATOM 755 C CA . LYS A 1 97 ? 10.194 0.136 -3.666 1.00 80.50 97 LYS A CA 1
ATOM 756 C C . LYS A 1 97 ? 9.993 -0.431 -5.072 1.00 80.50 97 LYS A C 1
ATOM 758 O O . LYS A 1 97 ? 10.259 -1.605 -5.268 1.00 80.50 97 LYS A O 1
ATOM 763 N N . TYR A 1 98 ? 9.630 0.375 -6.076 1.00 79.31 98 TYR A N 1
ATOM 764 C CA . TYR A 1 98 ? 9.564 -0.121 -7.458 1.00 79.31 98 TYR A CA 1
ATOM 765 C C . TYR A 1 98 ? 10.926 -0.555 -8.022 1.00 79.31 98 TYR A C 1
ATOM 767 O O . TYR A 1 98 ? 11.004 -1.535 -8.759 1.00 79.31 98 TYR A O 1
ATOM 775 N N . TYR A 1 99 ? 12.016 0.122 -7.650 1.00 72.25 99 TYR A N 1
ATOM 776 C CA . TYR A 1 99 ? 13.356 -0.304 -8.071 1.00 72.25 99 TYR A CA 1
ATOM 777 C C . TYR A 1 99 ? 13.728 -1.638 -7.424 1.00 72.25 99 TYR A C 1
ATOM 779 O O . TYR A 1 99 ? 14.212 -2.527 -8.113 1.00 72.25 99 TYR A O 1
ATOM 787 N N . GLN A 1 100 ? 13.391 -1.808 -6.144 1.00 75.44 100 GLN A N 1
ATOM 788 C CA . GLN A 1 100 ? 13.591 -3.067 -5.427 1.00 75.44 100 GLN A CA 1
ATOM 789 C C . GLN A 1 100 ? 12.725 -4.195 -6.002 1.00 75.44 100 GLN A C 1
ATOM 791 O O . GLN A 1 100 ? 13.235 -5.278 -6.268 1.00 75.44 100 GLN A O 1
ATOM 796 N N . LEU A 1 101 ? 11.442 -3.936 -6.300 1.00 74.50 101 LEU A N 1
ATOM 797 C CA . LEU A 1 101 ? 10.579 -4.885 -7.015 1.00 74.50 101 LEU A CA 1
ATOM 798 C C . LEU A 1 101 ? 11.281 -5.412 -8.262 1.00 74.50 101 LEU A C 1
ATOM 800 O O . LEU A 1 101 ? 11.292 -6.611 -8.504 1.00 74.50 101 LEU A O 1
ATOM 804 N N . ASN A 1 102 ? 11.879 -4.509 -9.038 1.00 68.56 102 ASN A N 1
ATOM 805 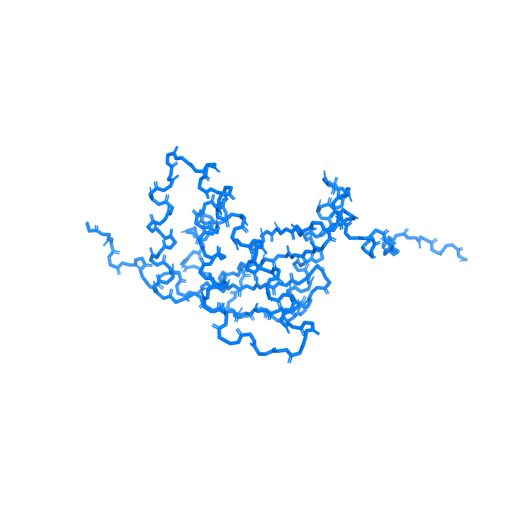C CA . ASN A 1 102 ? 12.544 -4.835 -10.285 1.00 68.56 102 ASN A CA 1
ATOM 806 C C . ASN A 1 102 ? 13.820 -5.681 -10.109 1.00 68.56 102 ASN A C 1
ATOM 808 O O . ASN A 1 102 ? 14.218 -6.356 -11.056 1.00 68.56 102 ASN A O 1
ATOM 812 N N . GLU A 1 103 ? 14.445 -5.661 -8.933 1.00 72.19 103 GLU A N 1
ATOM 813 C CA . GLU A 1 103 ? 15.602 -6.497 -8.587 1.00 72.19 103 GLU A CA 1
ATOM 814 C C . GLU A 1 103 ? 15.165 -7.916 -8.192 1.00 72.19 103 GLU A C 1
ATOM 816 O O . GLU A 1 103 ? 15.730 -8.891 -8.684 1.00 72.19 103 GLU A O 1
ATOM 821 N N . TYR A 1 104 ? 14.102 -8.046 -7.390 1.00 72.12 104 TYR A N 1
ATOM 822 C CA . TYR A 1 104 ? 13.629 -9.334 -6.847 1.00 72.12 104 TYR A CA 1
ATOM 823 C C . TYR A 1 104 ? 12.623 -10.077 -7.733 1.00 72.12 104 TYR A C 1
ATOM 825 O O . TYR A 1 104 ? 12.235 -11.210 -7.450 1.00 72.12 104 TYR A O 1
ATOM 833 N N . ARG A 1 105 ? 12.226 -9.461 -8.847 1.00 64.44 105 ARG A N 1
ATOM 834 C CA . ARG A 1 105 ? 11.184 -9.926 -9.773 1.00 64.44 105 ARG A CA 1
ATOM 835 C C . ARG A 1 105 ? 11.384 -11.358 -10.326 1.00 64.44 105 ARG A C 1
ATOM 837 O O . ARG A 1 105 ? 10.454 -11.933 -10.877 1.00 64.44 105 ARG A O 1
ATOM 844 N N . HIS A 1 106 ? 12.585 -11.933 -10.225 1.00 63.06 106 HIS A N 1
ATOM 845 C CA . HIS A 1 106 ? 12.928 -13.254 -10.775 1.00 63.06 106 HIS A CA 1
ATOM 846 C C . HIS A 1 106 ? 13.126 -14.359 -9.732 1.00 63.06 106 HIS A C 1
ATOM 848 O O . HIS A 1 106 ? 13.270 -15.516 -10.125 1.00 63.06 106 HIS A O 1
ATOM 854 N N . THR A 1 107 ? 13.182 -14.023 -8.444 1.00 63.25 107 THR A N 1
ATOM 855 C CA . THR A 1 107 ? 13.684 -14.940 -7.411 1.00 63.25 107 THR A CA 1
ATOM 856 C C . THR A 1 107 ? 12.610 -15.371 -6.423 1.00 63.25 107 THR A C 1
ATOM 858 O O . THR A 1 107 ? 12.587 -16.540 -6.056 1.00 63.25 107 THR A O 1
ATOM 861 N N . GLU A 1 108 ? 11.702 -14.477 -6.020 1.00 68.94 108 GLU A N 1
ATOM 862 C CA . GLU A 1 108 ? 10.715 -14.740 -4.960 1.00 68.94 108 GLU A CA 1
ATOM 863 C C . GLU A 1 108 ? 9.389 -14.002 -5.226 1.00 68.94 108 GLU A C 1
ATOM 865 O O . GLU A 1 108 ? 9.298 -13.152 -6.117 1.00 68.94 108 GLU A O 1
ATOM 870 N N . GLY A 1 109 ? 8.327 -14.343 -4.489 1.00 81.81 109 GLY A N 1
ATOM 871 C CA . GLY A 1 109 ? 7.129 -13.504 -4.454 1.00 81.81 109 GLY A CA 1
ATOM 872 C C . GLY A 1 109 ? 7.419 -12.218 -3.691 1.00 81.81 109 GLY A C 1
ATOM 873 O O . GLY A 1 109 ? 8.127 -12.213 -2.684 1.00 81.81 109 GLY A O 1
ATOM 874 N N . VAL A 1 110 ? 6.910 -11.099 -4.207 1.00 88.06 110 VAL A N 1
ATOM 875 C CA . VAL A 1 110 ? 7.158 -9.785 -3.609 1.00 88.06 110 VAL A CA 1
ATOM 876 C C . VAL A 1 110 ? 5.866 -9.205 -3.070 1.00 88.06 110 VAL A C 1
ATOM 878 O O . VAL A 1 110 ? 4.864 -9.122 -3.774 1.00 88.06 110 VAL A O 1
ATOM 881 N N . HIS A 1 111 ? 5.889 -8.771 -1.820 1.00 91.19 111 HIS A N 1
ATOM 882 C CA . HIS A 1 111 ? 4.717 -8.318 -1.089 1.00 91.19 111 HIS A CA 1
ATOM 883 C C . HIS A 1 111 ? 4.910 -6.858 -0.724 1.00 91.19 111 HIS A C 1
ATOM 885 O O . HIS A 1 111 ? 5.807 -6.523 0.045 1.00 91.19 111 HIS A O 1
ATOM 891 N N . ILE A 1 112 ? 4.077 -5.986 -1.283 1.00 92.62 112 ILE A N 1
ATOM 892 C CA . ILE A 1 112 ? 4.056 -4.572 -0.926 1.00 92.62 112 ILE A CA 1
ATOM 893 C C . ILE A 1 112 ? 2.930 -4.365 0.072 1.00 92.62 112 ILE A C 1
ATOM 895 O O . ILE A 1 112 ? 1.756 -4.550 -0.257 1.00 92.62 112 ILE A O 1
ATOM 899 N N . VAL A 1 113 ? 3.297 -3.970 1.283 1.00 95.31 113 VAL A N 1
ATOM 900 C CA . VAL A 1 113 ? 2.365 -3.723 2.377 1.00 95.31 113 VAL A CA 1
ATOM 901 C C . VAL A 1 113 ? 2.240 -2.223 2.577 1.00 95.31 113 VAL A C 1
ATOM 903 O O . VAL A 1 113 ? 3.207 -1.547 2.912 1.00 95.31 113 VAL A O 1
ATOM 906 N N . PHE A 1 114 ? 1.042 -1.703 2.349 1.00 96.12 114 PHE A N 1
ATOM 907 C CA . PHE A 1 114 ? 0.650 -0.346 2.685 1.00 96.12 114 PHE A CA 1
ATOM 908 C C . PHE A 1 114 ? 0.144 -0.341 4.121 1.00 96.12 114 PHE A C 1
ATOM 910 O O . PHE A 1 114 ? -0.923 -0.888 4.394 1.00 96.12 114 PHE A O 1
ATOM 917 N N . VAL A 1 115 ? 0.916 0.259 5.019 1.00 96.38 115 VAL A N 1
ATOM 918 C CA . VAL A 1 115 ? 0.587 0.402 6.436 1.00 96.38 115 VAL A CA 1
ATOM 919 C C . VAL A 1 115 ? -0.001 1.789 6.636 1.00 96.38 115 VAL A C 1
ATOM 921 O O . VAL A 1 115 ? 0.678 2.782 6.371 1.00 96.38 115 VAL A O 1
ATOM 924 N N . GLY A 1 116 ? -1.258 1.870 7.066 1.00 95.75 116 GLY A N 1
ATOM 925 C CA . GLY A 1 116 ? -1.941 3.148 7.254 1.00 95.75 116 GLY A CA 1
ATOM 926 C C . GLY A 1 116 ? -2.546 3.333 8.641 1.00 95.75 116 GLY A C 1
ATOM 927 O O .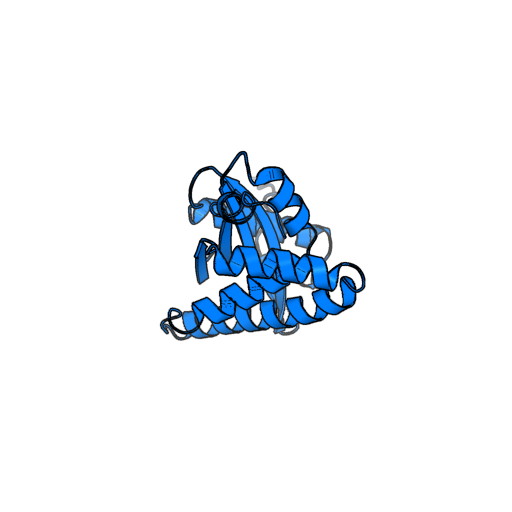 GLY A 1 116 ? -2.937 2.378 9.316 1.00 95.75 116 GLY A O 1
ATOM 928 N N . TRP A 1 117 ? -2.603 4.588 9.079 1.00 94.75 117 TRP A N 1
ATOM 929 C CA . TRP A 1 117 ? -3.155 4.982 10.374 1.00 94.75 117 TRP A CA 1
ATOM 930 C C . TRP A 1 117 ? -3.602 6.442 10.370 1.00 94.75 117 TRP A C 1
ATOM 932 O O . TRP A 1 117 ? -3.161 7.237 9.542 1.00 94.75 117 TRP A O 1
ATOM 942 N N . TYR A 1 118 ? -4.459 6.793 11.327 1.00 93.19 118 TYR A N 1
ATOM 943 C CA . TYR A 1 118 ? -4.777 8.184 11.633 1.00 93.19 118 TYR A CA 1
ATOM 944 C C . TYR A 1 118 ? -3.761 8.736 12.637 1.00 93.19 118 TYR A C 1
ATOM 946 O O . TYR A 1 118 ? -3.535 8.126 13.686 1.00 93.19 118 TYR A O 1
ATOM 954 N N . GLY A 1 119 ? -3.151 9.872 12.309 1.00 92.31 119 GLY A N 1
ATOM 955 C CA . GLY A 1 119 ? -2.298 10.631 13.215 1.00 92.31 119 GLY A CA 1
ATOM 956 C C . GLY A 1 119 ? -3.114 11.383 14.273 1.00 92.31 119 GLY A C 1
ATOM 957 O O . GLY A 1 119 ? -4.348 11.421 14.204 1.00 92.31 119 GLY A O 1
ATOM 958 N N . PRO A 1 120 ? -2.452 12.007 15.263 1.00 89.75 120 PRO A N 1
ATOM 959 C CA . PRO A 1 120 ? -3.131 12.781 16.307 1.00 89.75 120 PRO A CA 1
ATOM 960 C C . PRO A 1 120 ? -3.904 13.997 15.775 1.00 89.75 120 PRO A C 1
ATOM 962 O O . PRO A 1 120 ? -4.856 14.451 16.402 1.00 89.75 120 PRO A O 1
ATOM 965 N N . ASP A 1 121 ? -3.505 14.516 14.614 1.00 89.94 121 ASP A N 1
ATOM 966 C CA . ASP A 1 121 ? -4.156 15.614 13.894 1.00 89.94 121 ASP A CA 1
ATOM 967 C C . ASP A 1 121 ? -5.380 15.165 13.071 1.00 89.94 121 ASP A C 1
ATOM 969 O O . ASP A 1 121 ? -6.051 15.989 12.450 1.00 89.94 121 ASP A O 1
ATOM 973 N N . GLY A 1 122 ? -5.680 13.863 13.061 1.00 89.00 122 GLY A N 1
ATOM 974 C CA . GLY A 1 122 ? -6.745 13.269 12.261 1.00 89.00 122 GLY A CA 1
ATOM 975 C C . GLY A 1 122 ? -6.378 13.054 10.791 1.00 89.00 122 GLY A C 1
ATOM 976 O O . GLY A 1 122 ? -7.218 12.568 10.033 1.00 89.00 122 GLY A O 1
ATOM 977 N N . ALA A 1 123 ? -5.149 13.368 10.370 1.00 91.88 123 ALA A N 1
ATOM 978 C CA . ALA A 1 123 ? -4.684 13.078 9.022 1.00 91.88 123 ALA A CA 1
ATOM 979 C C . ALA A 1 123 ? -4.364 11.587 8.865 1.00 91.88 123 ALA A C 1
ATOM 981 O O . ALA A 1 123 ? -3.923 10.917 9.800 1.00 91.88 123 ALA A O 1
ATOM 982 N N . ILE A 1 124 ? -4.559 11.054 7.658 1.00 93.50 124 ILE A N 1
ATOM 983 C CA . ILE A 1 124 ? -4.127 9.693 7.341 1.00 93.50 124 ILE A CA 1
ATOM 984 C C . ILE A 1 124 ? -2.670 9.714 6.921 1.00 93.50 124 ILE A C 1
ATOM 986 O O . ILE A 1 124 ? -2.275 10.381 5.960 1.00 93.50 124 ILE A O 1
ATOM 990 N N . HIS A 1 125 ? -1.896 8.895 7.609 1.00 94.56 125 HIS A N 1
ATOM 991 C CA . HIS A 1 125 ? -0.543 8.556 7.236 1.00 94.56 125 HIS A CA 1
ATOM 992 C C . HIS A 1 125 ? -0.528 7.186 6.573 1.00 94.56 125 HIS A C 1
ATOM 994 O O . HIS A 1 125 ? -1.339 6.307 6.869 1.00 94.56 125 HIS A O 1
ATOM 1000 N N . LEU A 1 126 ? 0.393 7.039 5.629 1.00 94.25 126 LEU A N 1
ATOM 1001 C CA . LEU A 1 126 ? 0.533 5.848 4.816 1.00 94.25 126 LEU A CA 1
ATOM 1002 C C . LEU A 1 126 ? 2.013 5.636 4.537 1.00 94.25 126 LEU A C 1
ATOM 1004 O O . LEU A 1 126 ? 2.651 6.488 3.908 1.00 94.25 126 LEU A O 1
ATOM 1008 N N . GLU A 1 127 ? 2.520 4.493 4.972 1.00 93.25 127 GLU A N 1
ATOM 1009 C CA . GLU A 1 127 ? 3.858 4.015 4.655 1.00 93.25 127 GLU A CA 1
ATOM 1010 C C . GLU A 1 127 ? 3.794 2.716 3.867 1.00 93.25 127 GLU A C 1
ATOM 1012 O O . GLU A 1 127 ? 2.795 1.997 3.876 1.00 93.25 127 GLU A O 1
ATOM 1017 N N . THR A 1 128 ? 4.854 2.446 3.114 1.00 92.44 128 THR A N 1
ATOM 1018 C CA . THR A 1 128 ? 4.926 1.256 2.264 1.00 92.44 128 THR A CA 1
ATOM 1019 C C . THR A 1 128 ? 6.156 0.451 2.589 1.00 92.44 128 THR A C 1
ATOM 1021 O O . THR A 1 128 ? 7.269 0.946 2.407 1.00 92.44 128 THR A O 1
ATOM 1024 N N . GLU A 1 129 ? 5.949 -0.810 2.939 1.00 92.19 129 GLU A N 1
ATOM 1025 C CA . GLU A 1 129 ? 7.011 -1.779 3.135 1.00 92.19 129 GLU A CA 1
ATOM 1026 C C . GLU A 1 129 ? 7.004 -2.886 2.094 1.00 92.19 129 GLU A C 1
ATOM 1028 O O . GLU A 1 129 ? 6.017 -3.121 1.398 1.00 92.19 129 GLU A O 1
ATOM 1033 N N . MET A 1 130 ? 8.162 -3.526 1.955 1.00 89.69 130 MET A N 1
ATOM 1034 C CA . MET A 1 130 ? 8.352 -4.648 1.049 1.00 89.69 130 MET A CA 1
ATOM 1035 C C . MET A 1 130 ? 8.821 -5.857 1.848 1.00 89.69 130 MET A C 1
ATOM 1037 O O . MET A 1 130 ? 9.792 -5.761 2.593 1.00 89.69 130 MET A O 1
ATOM 1041 N N . ALA A 1 131 ? 8.153 -6.985 1.649 1.00 90.00 131 ALA A N 1
ATOM 1042 C CA . ALA A 1 131 ? 8.559 -8.285 2.157 1.00 90.00 131 ALA A CA 1
ATOM 1043 C C . ALA A 1 131 ? 8.728 -9.263 0.991 1.00 90.00 131 ALA A C 1
ATOM 1045 O O . ALA A 1 131 ? 8.059 -9.140 -0.040 1.00 90.00 131 ALA A O 1
ATOM 1046 N N . LEU A 1 132 ? 9.629 -10.226 1.157 1.00 88.00 132 LEU A N 1
ATOM 1047 C CA . LEU A 1 132 ? 9.866 -11.286 0.186 1.00 88.00 132 LEU A CA 1
ATOM 1048 C C . LEU A 1 132 ? 9.375 -12.607 0.773 1.00 88.00 132 LEU A C 1
ATOM 1050 O O . LEU A 1 132 ? 9.686 -12.929 1.921 1.00 88.00 132 LEU A O 1
ATOM 1054 N N . HIS A 1 133 ? 8.543 -13.320 0.020 1.00 87.56 133 HIS A N 1
ATOM 1055 C CA . HIS A 1 133 ? 7.968 -14.595 0.433 1.00 87.56 133 HIS A CA 1
ATOM 1056 C C . HIS A 1 133 ? 7.472 -15.368 -0.800 1.00 87.56 133 HIS A C 1
ATOM 1058 O O . HIS A 1 133 ? 7.055 -14.783 -1.793 1.00 87.56 133 HIS A O 1
ATOM 1064 N N . ASP A 1 134 ? 7.522 -16.697 -0.790 1.00 82.38 134 ASP A N 1
ATOM 1065 C CA . ASP A 1 134 ? 7.141 -17.518 -1.953 1.00 82.38 134 ASP A CA 1
ATOM 1066 C C . ASP A 1 134 ? 5.618 -17.540 -2.202 1.00 82.38 134 ASP A C 1
ATOM 1068 O O . ASP A 1 134 ? 5.148 -17.693 -3.334 1.00 82.38 134 ASP A O 1
ATOM 1072 N N . ARG A 1 135 ? 4.845 -17.365 -1.128 1.00 85.00 135 ARG A N 1
ATOM 1073 C CA . ARG A 1 135 ? 3.375 -17.402 -1.080 1.00 85.00 135 ARG A CA 1
ATOM 1074 C C . ARG A 1 135 ? 2.799 -16.111 -0.517 1.00 85.00 135 ARG A C 1
ATOM 1076 O O . ARG A 1 135 ? 3.502 -15.351 0.135 1.00 85.00 135 ARG A O 1
ATOM 1083 N N . ALA A 1 136 ? 1.490 -15.918 -0.690 1.00 86.88 136 ALA A N 1
ATOM 1084 C CA . ALA A 1 136 ? 0.751 -14.863 0.001 1.00 86.88 136 ALA A CA 1
ATOM 1085 C C . ALA A 1 136 ? 1.058 -14.862 1.509 1.00 86.88 136 ALA A C 1
ATOM 1087 O O . ALA A 1 136 ? 1.000 -15.912 2.149 1.00 86.88 136 ALA A O 1
ATOM 1088 N N . LEU A 1 137 ? 1.364 -13.681 2.053 1.00 91.81 137 LEU A N 1
ATOM 1089 C CA . LEU A 1 137 ? 1.570 -13.498 3.485 1.00 91.81 137 LEU A CA 1
ATOM 1090 C C . LEU A 1 137 ? 0.299 -13.846 4.263 1.00 91.81 137 LEU A C 1
ATOM 1092 O O . LEU A 1 137 ? -0.812 -13.501 3.855 1.00 91.81 137 LEU A O 1
ATOM 1096 N N . THR A 1 138 ? 0.493 -14.500 5.400 1.00 93.00 138 THR A N 1
ATOM 1097 C CA . THR A 1 138 ? -0.530 -14.686 6.432 1.00 93.00 138 THR A CA 1
ATOM 1098 C C . THR A 1 138 ? -0.796 -13.376 7.175 1.00 93.00 138 THR A C 1
ATOM 1100 O O . THR A 1 138 ? 0.038 -12.467 7.164 1.00 93.00 138 THR A O 1
ATOM 1103 N N . SER A 1 139 ? -1.937 -13.280 7.864 1.00 92.31 139 SER A N 1
ATOM 1104 C CA . SER A 1 139 ? -2.271 -12.105 8.680 1.00 92.31 139 SER A CA 1
ATOM 1105 C C . SER A 1 139 ? -1.204 -11.803 9.733 1.00 92.31 139 SER A C 1
ATOM 1107 O O . SER A 1 139 ? -0.845 -10.644 9.901 1.00 92.31 139 SER A O 1
ATOM 1109 N N . ASP A 1 140 ? -0.628 -12.826 10.368 1.00 93.25 140 ASP A N 1
ATOM 1110 C CA . ASP A 1 140 ? 0.428 -12.653 11.375 1.00 93.25 140 ASP A CA 1
ATOM 1111 C C . ASP A 1 140 ? 1.704 -12.061 10.766 1.00 93.25 140 ASP A C 1
ATOM 1113 O O . ASP A 1 140 ? 2.326 -11.169 11.342 1.00 93.25 140 ASP A O 1
ATOM 1117 N N . GLN A 1 141 ? 2.075 -12.506 9.562 1.00 94.88 141 GLN A N 1
ATOM 1118 C CA . GLN A 1 141 ? 3.214 -11.946 8.832 1.00 94.88 141 GLN A CA 1
ATOM 1119 C C . GLN A 1 141 ? 2.963 -10.488 8.433 1.00 94.88 141 GLN A C 1
ATOM 1121 O O . GLN A 1 141 ? 3.863 -9.659 8.558 1.00 94.88 141 GLN A O 1
ATOM 1126 N N . VAL A 1 142 ? 1.746 -10.147 7.992 1.00 95.81 142 VAL A N 1
ATOM 1127 C CA . VAL A 1 142 ? 1.383 -8.748 7.709 1.00 95.81 142 VAL A CA 1
ATOM 1128 C C . VAL A 1 142 ? 1.397 -7.915 8.994 1.00 95.81 142 VAL A C 1
ATOM 1130 O O . VAL A 1 142 ? 1.944 -6.813 8.992 1.00 95.81 142 VAL A O 1
ATOM 1133 N N . GLY A 1 143 ? 0.878 -8.450 10.100 1.00 95.38 143 GLY A N 1
ATOM 1134 C CA . GLY A 1 143 ? 0.921 -7.818 11.418 1.00 95.38 143 GLY A CA 1
ATOM 1135 C C . GLY A 1 143 ? 2.348 -7.545 11.888 1.00 95.38 143 GLY A C 1
ATOM 1136 O O . GLY A 1 143 ? 2.639 -6.446 12.356 1.00 95.38 143 GLY A O 1
ATOM 1137 N N . HIS A 1 144 ? 3.271 -8.485 11.672 1.00 94.88 144 HIS A N 1
ATOM 1138 C CA . HIS A 1 144 ? 4.691 -8.287 11.962 1.00 94.88 144 HIS A CA 1
ATOM 1139 C C . HIS A 1 144 ? 5.298 -7.143 11.136 1.00 94.88 144 HIS A C 1
ATOM 1141 O O . HIS A 1 144 ? 5.968 -6.274 11.694 1.00 94.88 144 HIS A O 1
ATOM 1147 N N . VAL A 1 145 ? 5.013 -7.083 9.827 1.00 95.31 145 VAL A N 1
ATOM 1148 C CA . VAL A 1 145 ? 5.453 -5.971 8.963 1.00 95.31 145 VAL A CA 1
ATOM 1149 C C . VAL A 1 145 ? 4.901 -4.633 9.465 1.00 95.31 145 VAL A C 1
ATOM 1151 O O . VAL A 1 145 ? 5.652 -3.659 9.559 1.00 95.31 145 VAL A O 1
ATOM 1154 N N . CYS A 1 146 ? 3.617 -4.581 9.835 1.00 95.62 146 CYS A N 1
ATOM 1155 C CA . CYS A 1 146 ? 2.992 -3.376 10.384 1.00 95.62 146 CYS A CA 1
ATOM 1156 C C . CYS A 1 146 ? 3.681 -2.943 11.681 1.00 95.62 146 CYS A C 1
ATOM 1158 O O . CYS A 1 146 ? 4.107 -1.796 11.789 1.00 95.62 146 CYS A O 1
ATOM 1160 N N . HIS A 1 147 ? 3.895 -3.871 12.616 1.00 93.44 147 HIS A N 1
ATOM 1161 C CA . HIS A 1 147 ? 4.589 -3.592 13.870 1.00 93.44 147 HIS A CA 1
ATOM 1162 C C . HIS A 1 147 ? 6.003 -3.043 13.632 1.00 93.44 147 HIS A C 1
ATOM 1164 O O . HIS A 1 147 ? 6.347 -1.994 14.168 1.00 93.44 147 HIS A O 1
ATOM 1170 N N . CYS A 1 148 ? 6.817 -3.691 12.791 1.00 93.81 148 CYS A N 1
ATOM 1171 C CA . CYS A 1 148 ? 8.165 -3.212 12.461 1.00 93.81 148 CYS A CA 1
ATOM 1172 C C . CYS A 1 148 ? 8.158 -1.812 11.826 1.00 93.81 148 CYS A C 1
ATOM 1174 O O . CYS A 1 148 ? 9.017 -0.981 12.140 1.00 93.81 148 CYS A O 1
ATOM 1176 N N . THR A 1 149 ? 7.173 -1.535 10.967 1.00 94.75 149 THR A N 1
ATOM 1177 C CA . THR A 1 149 ? 6.980 -0.213 10.354 1.00 94.75 149 THR A CA 1
ATOM 1178 C C . THR A 1 149 ? 6.705 0.835 11.430 1.00 94.75 149 THR A C 1
ATOM 1180 O O . THR A 1 149 ? 7.406 1.844 11.517 1.00 94.75 149 THR A O 1
ATOM 1183 N N . MET A 1 150 ? 5.745 0.564 12.314 1.00 94.50 150 MET A N 1
ATOM 1184 C CA . MET A 1 150 ? 5.365 1.470 13.396 1.00 94.50 150 MET A CA 1
ATOM 1185 C C . MET A 1 150 ? 6.497 1.675 14.411 1.00 94.50 150 MET A C 1
ATOM 1187 O O . MET A 1 150 ? 6.738 2.806 14.834 1.00 94.50 150 MET A O 1
ATOM 1191 N N . SER A 1 151 ? 7.264 0.630 14.743 1.00 92.44 151 SER A N 1
ATOM 1192 C CA . SER A 1 151 ? 8.471 0.752 15.572 1.00 92.44 151 SER A CA 1
ATOM 1193 C C . SER A 1 151 ? 9.507 1.674 14.923 1.00 92.44 151 SER A C 1
ATOM 1195 O O . SER A 1 151 ? 10.033 2.564 15.587 1.00 92.44 151 SER A O 1
ATOM 1197 N N . THR A 1 152 ? 9.753 1.538 13.618 1.00 93.19 152 THR A N 1
ATOM 1198 C CA . THR A 1 152 ? 10.689 2.412 12.887 1.00 93.19 152 THR A CA 1
ATOM 1199 C C . THR A 1 152 ? 10.235 3.873 12.915 1.00 93.19 152 THR A C 1
ATOM 1201 O O . THR A 1 152 ? 11.036 4.783 13.150 1.00 93.19 152 THR A O 1
ATOM 1204 N N . ILE A 1 153 ? 8.938 4.115 12.729 1.00 93.19 153 ILE A N 1
ATOM 1205 C CA . ILE A 1 153 ? 8.362 5.463 12.791 1.00 93.19 153 ILE A CA 1
ATOM 1206 C C . ILE A 1 153 ? 8.446 6.019 14.212 1.00 93.19 153 ILE A C 1
ATOM 1208 O O . ILE A 1 153 ? 8.773 7.187 14.378 1.00 93.19 153 ILE A O 1
ATOM 1212 N N . SER A 1 154 ? 8.255 5.196 15.246 1.00 92.38 154 SER A N 1
ATOM 1213 C CA . SER A 1 154 ? 8.403 5.641 16.639 1.00 92.38 154 SER A CA 1
ATOM 1214 C C . SER A 1 154 ? 9.794 6.179 16.958 1.00 92.38 154 SER A C 1
ATOM 1216 O O . SER A 1 154 ? 9.921 7.127 17.729 1.00 92.38 154 SER A O 1
ATOM 1218 N N . CYS A 1 155 ? 10.827 5.644 16.306 1.00 88.94 155 CYS A N 1
ATOM 1219 C CA . CYS A 1 155 ? 12.193 6.127 16.465 1.00 88.94 155 CYS A CA 1
ATOM 1220 C C . CYS A 1 155 ? 12.503 7.358 15.601 1.00 88.94 155 CYS A C 1
ATOM 1222 O O . CYS A 1 155 ? 13.365 8.151 15.970 1.00 88.94 155 CYS A O 1
ATOM 1224 N N . THR A 1 156 ? 11.849 7.515 14.446 1.00 92.00 156 THR A N 1
ATOM 1225 C CA . THR A 1 156 ? 12.214 8.543 13.450 1.00 92.00 156 THR A CA 1
ATOM 1226 C C . THR A 1 156 ? 11.289 9.755 13.431 1.00 92.00 156 THR A C 1
ATOM 1228 O O . THR A 1 156 ? 11.746 10.869 13.184 1.00 92.00 156 THR A O 1
ATOM 1231 N N . ASN A 1 157 ? 10.000 9.564 13.698 1.00 91.00 157 ASN A N 1
ATOM 1232 C CA . ASN A 1 157 ? 8.998 10.616 13.777 1.00 91.00 157 ASN A CA 1
ATOM 1233 C C . ASN A 1 157 ? 7.814 10.182 14.667 1.00 91.00 157 ASN A C 1
ATOM 1235 O O . ASN A 1 157 ? 6.738 9.858 14.164 1.00 91.00 157 ASN A O 1
ATOM 1239 N N . PRO A 1 158 ? 7.972 10.176 16.000 1.00 89.31 158 PRO A N 1
ATOM 1240 C CA . PRO A 1 158 ? 6.913 9.720 16.898 1.00 89.31 158 PRO A CA 1
ATOM 1241 C C . PRO A 1 158 ? 5.659 10.608 16.887 1.00 89.31 158 PRO A C 1
ATOM 1243 O O . PRO A 1 158 ? 4.587 10.148 17.266 1.00 89.31 158 PRO A O 1
ATOM 1246 N N . ALA A 1 159 ? 5.759 11.862 16.432 1.00 90.62 159 ALA A N 1
ATOM 1247 C CA . ALA A 1 159 ? 4.661 12.829 16.476 1.00 90.62 159 ALA A CA 1
ATOM 1248 C C . ALA A 1 159 ? 3.471 12.467 15.571 1.00 90.62 159 ALA A C 1
ATOM 1250 O O . ALA A 1 159 ? 2.367 12.954 15.796 1.00 90.62 159 ALA A O 1
ATOM 1251 N N . ILE A 1 160 ? 3.686 11.622 14.557 1.00 92.25 160 ILE A N 1
ATOM 1252 C CA . ILE A 1 160 ? 2.633 11.209 13.616 1.00 92.25 160 ILE A CA 1
ATOM 1253 C C . ILE A 1 160 ? 1.948 9.902 14.021 1.00 92.25 160 ILE A C 1
ATOM 1255 O O . ILE A 1 160 ? 1.053 9.443 13.318 1.00 92.25 160 ILE A O 1
ATOM 1259 N N . LEU A 1 161 ? 2.382 9.259 15.108 1.00 91.69 161 LEU A N 1
ATOM 1260 C CA . LEU A 1 161 ? 1.860 7.959 15.521 1.00 91.69 161 LEU A CA 1
ATOM 1261 C C . LEU A 1 161 ? 0.459 8.064 16.133 1.00 91.69 161 LEU A C 1
ATOM 1263 O O . LEU A 1 161 ? 0.140 9.061 16.782 1.00 91.69 161 LEU A O 1
ATOM 1267 N N . PRO A 1 162 ? -0.380 7.021 15.990 1.00 88.19 162 PRO A N 1
ATOM 1268 C CA . PRO A 1 162 ? -1.690 7.015 16.615 1.00 88.19 162 PRO A CA 1
ATOM 1269 C C . PRO A 1 162 ? -1.530 6.962 18.139 1.00 88.19 162 PRO A C 1
ATOM 1271 O O . PRO A 1 162 ? -0.683 6.234 18.662 1.00 88.19 162 PRO A O 1
ATOM 1274 N N . GLN A 1 163 ? -2.394 7.671 18.869 1.00 81.25 163 GLN A N 1
ATOM 1275 C CA . GLN A 1 163 ? -2.348 7.731 20.338 1.00 81.25 163 GLN A CA 1
ATOM 1276 C C . GLN A 1 163 ? -2.358 6.338 20.993 1.00 81.25 163 GLN A C 1
ATOM 1278 O O . GLN A 1 163 ? -1.695 6.112 22.006 1.00 81.25 163 GLN A O 1
ATOM 1283 N N . ALA A 1 164 ? -3.087 5.392 20.394 1.00 81.00 164 ALA A N 1
ATOM 1284 C CA . ALA A 1 164 ? -3.157 4.007 20.849 1.00 81.00 164 ALA A CA 1
ATOM 1285 C C . ALA A 1 164 ? -1.798 3.290 20.796 1.00 81.00 164 ALA A C 1
ATOM 1287 O O . ALA A 1 164 ? -1.492 2.530 21.705 1.00 81.00 164 ALA A O 1
ATOM 1288 N N . TRP A 1 165 ? -0.962 3.572 19.791 1.00 82.19 165 TRP A N 1
ATOM 1289 C CA . TRP A 1 165 ? 0.392 3.019 19.699 1.00 82.19 165 TRP A CA 1
ATOM 1290 C C . TRP A 1 165 ? 1.329 3.634 20.740 1.00 82.19 165 TRP A C 1
ATOM 1292 O O . TRP A 1 165 ? 2.089 2.921 21.383 1.00 82.19 165 TRP A O 1
ATOM 1302 N N . ILE A 1 166 ? 1.250 4.953 20.946 1.00 72.12 166 ILE A N 1
ATOM 1303 C CA . ILE A 1 166 ? 2.056 5.668 21.955 1.00 72.12 166 ILE A CA 1
ATOM 1304 C C . ILE A 1 166 ? 1.762 5.141 23.368 1.00 72.12 166 ILE A C 1
ATOM 1306 O O . ILE A 1 166 ? 2.627 5.148 24.237 1.00 72.12 166 ILE A O 1
ATOM 1310 N N . SER A 1 167 ? 0.533 4.669 23.581 1.00 69.12 167 SER A N 1
ATOM 1311 C CA . SER A 1 167 ? 0.055 4.145 24.860 1.00 69.12 167 SER A CA 1
ATOM 1312 C C . SER A 1 167 ? 0.334 2.646 25.042 1.00 69.12 167 SER A C 1
ATOM 1314 O O . SER A 1 167 ? -0.019 2.096 26.086 1.00 69.12 167 SER A O 1
ATOM 1316 N N . LEU A 1 168 ? 0.941 1.970 24.054 1.00 66.38 168 LEU A N 1
ATOM 1317 C CA . LEU A 1 168 ? 1.364 0.581 24.214 1.00 66.38 168 LEU A CA 1
ATOM 1318 C C . LEU A 1 168 ? 2.490 0.517 25.252 1.00 66.38 168 LEU A C 1
ATOM 1320 O O . LEU A 1 168 ? 3.429 1.315 25.191 1.00 66.38 168 LEU A O 1
ATOM 1324 N N . PRO A 1 169 ? 2.432 -0.426 26.207 1.00 55.72 169 PRO A N 1
ATOM 1325 C CA . PRO A 1 169 ? 3.521 -0.601 27.150 1.00 55.72 169 PRO A CA 1
ATOM 1326 C C . PRO A 1 169 ? 4.794 -0.950 26.374 1.00 55.72 169 PRO A C 1
ATOM 1328 O O . PRO A 1 169 ? 4.804 -1.898 25.588 1.00 55.72 169 PRO A O 1
ATOM 1331 N N . SER A 1 170 ? 5.870 -0.186 26.594 1.00 51.44 170 SER A N 1
ATOM 1332 C CA . SER A 1 170 ? 7.178 -0.519 26.030 1.00 51.44 170 SER A CA 1
ATOM 1333 C C . SER A 1 170 ? 7.533 -1.963 26.403 1.00 51.44 170 SER A C 1
ATOM 1335 O O . SER A 1 170 ? 7.497 -2.296 27.595 1.00 51.44 170 SER A O 1
ATOM 1337 N N . PRO A 1 171 ? 7.901 -2.823 25.435 1.00 47.12 171 PRO A N 1
ATOM 1338 C CA . PRO A 1 171 ? 8.400 -4.162 25.718 1.00 47.12 171 PRO A CA 1
ATOM 1339 C C . PRO A 1 171 ? 9.779 -4.027 26.381 1.00 47.12 171 PRO A C 1
ATOM 1341 O O . PRO A 1 171 ? 10.811 -4.009 25.720 1.00 47.12 171 PRO A O 1
ATOM 1344 N N . GLY A 1 172 ? 9.788 -3.807 27.694 1.00 46.53 172 GLY A N 1
ATOM 1345 C CA . GLY A 1 172 ? 10.996 -3.464 28.448 1.00 46.53 172 GLY A CA 1
ATOM 1346 C C . GLY A 1 172 ? 10.769 -2.825 29.821 1.00 46.53 172 GLY A C 1
ATOM 1347 O O . GLY A 1 172 ? 11.740 -2.461 30.480 1.00 46.53 172 GLY A O 1
ATOM 1348 N N . GLY A 1 173 ? 9.524 -2.697 30.290 1.00 36.12 173 GLY A N 1
ATOM 1349 C CA . GLY A 1 173 ? 9.254 -2.400 31.695 1.00 36.12 173 GLY A CA 1
ATOM 1350 C C . GLY A 1 173 ? 9.621 -3.596 32.570 1.00 36.12 173 GLY A C 1
ATOM 1351 O O . GLY A 1 173 ? 8.800 -4.483 32.774 1.00 36.12 173 GLY A O 1
ATOM 1352 N N . SER A 1 174 ? 10.866 -3.629 33.044 1.00 40.19 174 SER A N 1
ATOM 1353 C CA . SER A 1 174 ? 11.360 -4.563 34.054 1.00 40.19 174 SER A CA 1
ATOM 1354 C C . SER A 1 174 ? 10.396 -4.602 35.246 1.00 40.19 174 SER A C 1
ATOM 1356 O O . SER A 1 174 ? 10.323 -3.653 36.025 1.00 40.19 174 SER A O 1
ATOM 1358 N N . THR A 1 175 ? 9.642 -5.689 35.398 1.00 35.91 175 THR A N 1
ATOM 1359 C CA . THR A 1 175 ? 9.035 -6.042 36.681 1.00 35.91 175 THR A CA 1
ATOM 1360 C C . THR A 1 175 ? 10.151 -6.524 37.595 1.00 35.91 175 THR A C 1
ATOM 1362 O O . THR A 1 175 ? 10.465 -7.710 37.633 1.00 35.91 175 THR A O 1
ATOM 1365 N N . THR A 1 176 ? 10.771 -5.596 38.319 1.00 38.44 176 THR A N 1
ATOM 1366 C CA . THR A 1 176 ? 11.370 -5.918 39.614 1.00 38.44 176 THR A CA 1
ATOM 1367 C C . THR A 1 176 ? 10.233 -6.163 40.601 1.00 38.44 176 THR A C 1
ATOM 1369 O O . THR A 1 176 ? 9.597 -5.213 41.060 1.00 38.44 176 THR A O 1
ATOM 1372 N N . LEU A 1 177 ? 9.981 -7.438 40.887 1.00 37.50 177 LEU A N 1
ATOM 1373 C CA . LEU A 1 177 ? 9.497 -7.918 42.179 1.00 37.50 177 LEU A CA 1
ATOM 1374 C C . LEU A 1 177 ? 10.546 -8.883 42.726 1.00 37.50 177 LEU A C 1
ATOM 1376 O O . LEU A 1 177 ? 11.061 -9.686 41.915 1.00 37.50 177 LEU A O 1
#

Nearest PDB structures (foldseek):
  3qne-assembly1_A  TM=5.830E-01  e=1.097E+00  Candida albicans
  7pmw-assembly1_A  TM=4.377E-01  e=2.511E+00  Homo sapiens
  7pmy-assembly1_A  TM=3.333E-01  e=1.564E+00  Homo sapiens
  7pmx-assembly1_A  TM=4.347E-01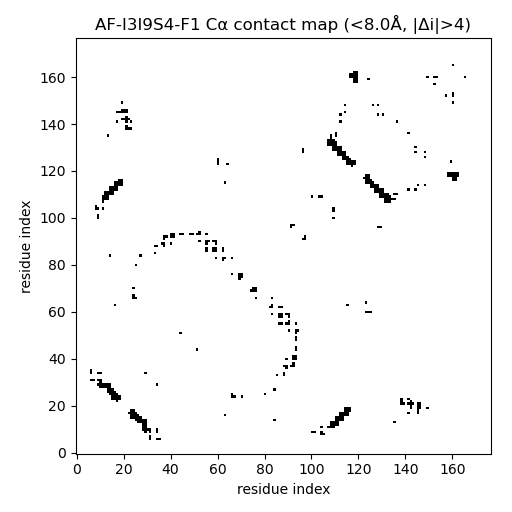  e=3.375E+00  Homo sapiens
  7s8u-assembly1_A  TM=4.483E-01  e=7.283E+00  Equus caballus